Protein AF-S2LM64-F1 (afdb_monomer_lite)

Sequence (194 aa):
MAYSILHLSRNNQRTHLIVDDVTTLPVMFATIYGMNELSKKHLGTQENILCSLRFFYVYYFKKHKRTFDYDFYRSGYNISCFIRELDGFFTYLLGKQHLSDETDIISTGFLHSALSRTNKSTYGNHVRNVGRFLKYLNYRYMNLAYQDMSPVEAHQINQANHRDLADRIKVFNRVEVSRNEPAHRYKSITSQQR

Structure (mmCIF, N/CA/C/O backbone):
data_AF-S2LM64-F1
#
_entry.id   AF-S2LM64-F1
#
loop_
_atom_site.group_PDB
_atom_site.id
_atom_site.type_symbol
_atom_site.label_atom_id
_atom_site.label_alt_id
_atom_site.label_comp_id
_atom_site.label_asym_id
_atom_site.label_entity_id
_atom_site.label_seq_id
_atom_site.pdbx_PDB_ins_code
_atom_site.Cartn_x
_atom_site.Cartn_y
_atom_site.Cartn_z
_atom_site.occupancy
_atom_site.B_iso_or_equiv
_atom_site.auth_seq_id
_atom_site.auth_comp_id
_atom_site.auth_asym_id
_atom_site.auth_atom_id
_atom_site.pdbx_PDB_model_num
ATOM 1 N N . MET A 1 1 ? 4.227 -14.785 -6.080 1.00 80.56 1 MET A N 1
ATOM 2 C CA . MET A 1 1 ? 2.898 -14.146 -6.123 1.00 80.56 1 MET A CA 1
ATOM 3 C C . MET A 1 1 ? 2.995 -12.936 -7.026 1.00 80.56 1 MET A C 1
ATOM 5 O O . MET A 1 1 ? 3.936 -12.160 -6.869 1.00 80.56 1 MET A O 1
ATOM 9 N N . ALA A 1 2 ? 2.086 -12.838 -7.988 1.00 87.75 2 ALA A N 1
ATOM 10 C CA . ALA A 1 2 ? 2.023 -11.762 -8.965 1.00 87.75 2 ALA A CA 1
ATOM 11 C C . ALA A 1 2 ? 0.700 -11.008 -8.795 1.00 87.75 2 ALA A C 1
ATOM 13 O O . ALA A 1 2 ? -0.252 -11.530 -8.213 1.00 87.75 2 ALA A O 1
ATOM 14 N N . TYR A 1 3 ? 0.695 -9.755 -9.233 1.00 93.56 3 TYR A N 1
ATOM 15 C CA . TYR A 1 3 ? -0.481 -8.905 -9.175 1.00 93.56 3 TYR A CA 1
ATOM 16 C C . TYR A 1 3 ? -0.630 -8.173 -10.502 1.00 93.56 3 TYR A C 1
ATOM 18 O O . TYR A 1 3 ? 0.349 -7.597 -11.006 1.00 93.56 3 TYR A O 1
ATOM 26 N N . SER A 1 4 ? -1.866 -8.099 -10.983 1.00 93.69 4 SER A N 1
ATOM 27 C CA . SER A 1 4 ? -2.253 -7.427 -12.224 1.00 93.69 4 SER A CA 1
ATOM 28 C C . SER A 1 4 ? -3.212 -6.267 -11.959 1.00 93.69 4 SER A C 1
ATOM 30 O O . SER A 1 4 ? -3.927 -6.251 -10.957 1.00 93.69 4 SER A O 1
ATOM 32 N N . ILE A 1 5 ? -3.229 -5.270 -12.853 1.00 94.38 5 ILE A N 1
ATOM 33 C CA . ILE A 1 5 ? -4.263 -4.225 -12.838 1.00 94.38 5 ILE A CA 1
ATOM 34 C C . ILE A 1 5 ? -5.392 -4.674 -13.757 1.00 94.38 5 ILE A C 1
ATOM 36 O O . ILE A 1 5 ? -5.204 -4.816 -14.962 1.00 94.38 5 ILE A O 1
ATOM 40 N N . LEU A 1 6 ? -6.573 -4.882 -13.188 1.00 92.31 6 LEU A N 1
ATOM 41 C CA . LEU A 1 6 ? -7.785 -5.178 -13.930 1.00 92.31 6 LEU A CA 1
ATOM 42 C C . LEU A 1 6 ? -8.491 -3.872 -14.305 1.00 92.31 6 LEU A C 1
ATOM 44 O O . LEU A 1 6 ? -8.758 -3.027 -13.447 1.00 92.31 6 LEU A O 1
ATOM 48 N N . HIS A 1 7 ? -8.815 -3.721 -15.588 1.00 91.44 7 HIS A N 1
ATOM 49 C CA . HIS A 1 7 ? -9.544 -2.574 -16.124 1.00 91.44 7 HIS A CA 1
ATOM 50 C C . HIS A 1 7 ? -11.003 -2.979 -16.342 1.00 91.44 7 HIS A C 1
ATOM 52 O O . HIS A 1 7 ? -11.316 -3.761 -17.236 1.00 91.44 7 HIS A O 1
ATOM 58 N N . LEU A 1 8 ? -11.899 -2.451 -15.514 1.00 86.75 8 LEU A N 1
ATOM 59 C CA . LEU A 1 8 ? -13.328 -2.735 -15.558 1.00 86.75 8 LEU A CA 1
ATOM 60 C C . LEU A 1 8 ? -14.079 -1.562 -16.182 1.00 86.75 8 LEU A C 1
ATOM 62 O O . LEU A 1 8 ? -13.761 -0.401 -15.926 1.00 86.75 8 LEU A O 1
ATOM 66 N N . SER A 1 9 ? -15.102 -1.867 -16.977 1.00 85.44 9 SER A N 1
ATOM 67 C CA . SER A 1 9 ? -16.021 -0.880 -17.541 1.00 85.44 9 SER A CA 1
ATOM 68 C C . SER A 1 9 ? -17.453 -1.374 -17.381 1.00 85.44 9 SER A C 1
ATOM 70 O O . SER A 1 9 ? -17.800 -2.432 -17.902 1.00 85.44 9 SER A O 1
ATOM 72 N N . ARG A 1 10 ? -18.296 -0.616 -16.677 1.00 81.56 10 ARG A N 1
ATOM 73 C CA . ARG A 1 10 ? -19.725 -0.915 -16.504 1.00 81.56 10 ARG A CA 1
ATOM 74 C C . ARG A 1 10 ? -20.525 0.379 -16.545 1.00 81.56 10 ARG A C 1
ATOM 76 O O . ARG A 1 10 ? -20.159 1.334 -15.875 1.00 81.56 10 ARG A O 1
ATOM 83 N N . ASN A 1 11 ? -21.614 0.419 -17.315 1.00 83.25 11 ASN A N 1
ATOM 84 C CA . ASN A 1 11 ? -22.489 1.597 -17.438 1.00 83.25 11 ASN A CA 1
ATOM 85 C C . ASN A 1 11 ? -21.715 2.902 -17.732 1.00 83.25 11 ASN A C 1
ATOM 87 O O . ASN A 1 11 ? -21.944 3.925 -17.093 1.00 83.25 11 ASN A O 1
ATOM 91 N N . ASN A 1 12 ? -20.750 2.849 -18.658 1.00 77.62 12 ASN A N 1
ATOM 92 C CA . ASN A 1 12 ? -19.828 3.946 -18.999 1.00 77.62 12 ASN A CA 1
ATOM 93 C C . ASN A 1 12 ? -18.920 4.444 -17.856 1.00 77.62 12 ASN A C 1
ATOM 95 O O . ASN A 1 12 ? -18.193 5.421 -18.032 1.00 77.62 12 ASN A O 1
ATOM 99 N N . GLN A 1 13 ? -18.890 3.758 -16.714 1.00 78.25 13 GLN A N 1
ATOM 100 C CA . GLN A 1 13 ? -17.932 4.000 -15.642 1.00 78.25 13 GLN A CA 1
ATOM 101 C C . GLN A 1 13 ? -16.757 3.039 -15.776 1.00 78.25 13 GLN A C 1
ATOM 103 O O . GLN A 1 13 ? -16.937 1.822 -15.845 1.00 78.25 13 GLN A O 1
ATOM 108 N N . ARG A 1 14 ? -15.544 3.595 -15.808 1.00 83.75 14 ARG A N 1
ATOM 109 C CA . ARG A 1 14 ? -14.297 2.827 -15.806 1.00 83.75 14 ARG A CA 1
ATOM 110 C C . ARG A 1 14 ? -13.710 2.795 -14.402 1.00 83.75 14 ARG A C 1
ATOM 112 O O . ARG A 1 14 ? -13.714 3.805 -13.702 1.00 83.75 14 ARG A O 1
ATOM 119 N N . THR A 1 15 ? -13.207 1.644 -13.984 1.00 84.19 15 THR A N 1
ATOM 120 C CA . THR A 1 15 ? -12.546 1.458 -12.688 1.00 84.19 15 THR A CA 1
ATOM 121 C C . THR A 1 15 ? -11.349 0.540 -12.859 1.00 84.19 15 THR A C 1
ATOM 123 O O . THR A 1 15 ? -11.383 -0.401 -13.648 1.00 84.19 15 THR A O 1
ATOM 126 N N . HIS A 1 16 ? -10.289 0.821 -12.113 1.00 91.12 16 HIS A N 1
ATOM 127 C CA . HIS A 1 16 ? -9.065 0.035 -12.112 1.00 91.12 16 HIS A CA 1
ATOM 128 C C . HIS A 1 16 ? -8.868 -0.585 -10.730 1.00 91.12 16 HIS A C 1
ATOM 130 O O . HIS A 1 16 ? -9.015 0.105 -9.721 1.00 91.12 16 HIS A O 1
ATOM 136 N N . LEU A 1 17 ? -8.541 -1.873 -10.684 1.00 93.12 17 LEU A N 1
ATOM 137 C CA . LEU A 1 17 ? -8.326 -2.626 -9.446 1.00 93.12 17 LEU A CA 1
ATOM 138 C C . LEU A 1 17 ? -7.022 -3.406 -9.533 1.00 93.12 17 LEU A C 1
ATOM 140 O O . LEU A 1 17 ? -6.635 -3.826 -10.616 1.00 93.12 17 LEU A O 1
ATOM 144 N N . ILE A 1 18 ? -6.366 -3.627 -8.398 1.00 96.19 18 ILE A N 1
ATOM 145 C CA . ILE A 1 18 ? -5.247 -4.570 -8.321 1.00 96.19 18 ILE A CA 1
ATOM 146 C C . ILE A 1 18 ? -5.823 -5.910 -7.889 1.00 96.19 18 ILE A C 1
ATOM 148 O O . ILE A 1 18 ? -6.572 -5.965 -6.914 1.00 96.19 18 ILE A O 1
ATOM 152 N N . VAL A 1 19 ? -5.476 -6.966 -8.610 1.00 95.75 19 VAL A N 1
ATOM 153 C CA . VAL A 1 19 ? -5.938 -8.332 -8.366 1.00 95.75 19 VAL A CA 1
ATOM 154 C C . VAL A 1 19 ? -4.721 -9.208 -8.099 1.00 95.75 19 VAL A C 1
ATOM 156 O O . VAL A 1 19 ? -3.676 -9.018 -8.720 1.00 95.75 19 VAL A O 1
ATOM 159 N N . ASP A 1 20 ? -4.843 -10.115 -7.137 1.00 94.06 20 ASP A N 1
ATOM 160 C CA . ASP A 1 20 ? -3.882 -11.197 -6.939 1.00 94.06 20 ASP A CA 1
ATOM 161 C C . ASP A 1 20 ? -4.109 -12.273 -8.002 1.00 94.06 20 ASP A C 1
ATOM 163 O O . ASP A 1 20 ? -5.200 -12.834 -8.101 1.00 94.06 20 ASP A O 1
ATOM 167 N N . ASP A 1 21 ? -3.076 -12.574 -8.783 1.00 92.12 21 ASP A N 1
ATOM 168 C CA . ASP A 1 21 ? -3.177 -13.507 -9.906 1.00 92.12 21 ASP A CA 1
ATOM 169 C C . ASP A 1 21 ? -3.365 -14.969 -9.449 1.00 92.12 21 ASP A C 1
ATOM 171 O O . ASP A 1 21 ? -3.779 -15.807 -10.245 1.00 92.12 21 ASP A O 1
ATOM 175 N N . VAL A 1 22 ? -3.085 -15.292 -8.178 1.00 90.56 22 VAL A N 1
ATOM 176 C CA . VAL A 1 22 ? -3.274 -16.644 -7.621 1.00 90.56 22 VAL A CA 1
ATOM 177 C C . VAL A 1 22 ? -4.711 -16.850 -7.156 1.00 90.56 22 VAL A C 1
ATOM 179 O O . VAL A 1 22 ? -5.356 -17.822 -7.540 1.00 90.56 22 VAL A O 1
ATOM 182 N N . THR A 1 23 ? -5.221 -15.953 -6.310 1.00 91.50 23 THR A N 1
ATOM 183 C CA . THR A 1 23 ? -6.584 -16.077 -5.768 1.00 91.50 23 THR A CA 1
ATOM 184 C C . THR A 1 23 ? -7.648 -15.504 -6.694 1.00 91.50 23 THR A C 1
ATOM 186 O O . THR A 1 23 ? -8.829 -15.781 -6.503 1.00 91.50 23 THR A O 1
ATOM 189 N N . THR A 1 24 ? -7.255 -14.706 -7.691 1.00 91.25 24 THR A N 1
ATOM 190 C CA . THR A 1 24 ? -8.130 -13.896 -8.557 1.00 91.25 24 THR A CA 1
ATOM 191 C C . THR A 1 24 ? -8.978 -12.870 -7.797 1.00 91.25 24 THR A C 1
ATOM 193 O O . THR A 1 24 ? -9.901 -12.274 -8.354 1.00 91.25 24 THR A O 1
ATOM 196 N N . LEU A 1 25 ? -8.656 -12.624 -6.523 1.00 93.12 25 LEU A N 1
ATOM 197 C CA . LEU A 1 25 ? -9.376 -11.684 -5.675 1.00 93.12 25 LEU A CA 1
ATOM 198 C C . LEU A 1 25 ? -8.749 -10.284 -5.739 1.00 93.12 25 LEU A C 1
ATOM 200 O O . LEU A 1 25 ? -7.523 -10.147 -5.827 1.00 93.12 25 LEU A O 1
ATOM 204 N N . PRO A 1 26 ? -9.566 -9.217 -5.664 1.00 94.56 26 PRO A N 1
ATOM 205 C CA . PRO A 1 26 ? -9.053 -7.866 -5.516 1.00 94.56 26 PRO A CA 1
ATOM 206 C C . PRO A 1 26 ? -8.253 -7.715 -4.223 1.00 94.56 26 PRO A C 1
ATOM 208 O O . PRO A 1 26 ? -8.676 -8.148 -3.152 1.00 94.56 26 PRO A O 1
ATOM 211 N N . VAL A 1 27 ? -7.131 -7.011 -4.317 1.00 95.44 27 VAL A N 1
ATOM 212 C CA . VAL A 1 27 ? -6.334 -6.600 -3.163 1.00 95.44 27 VAL A CA 1
ATOM 213 C C . VAL A 1 27 ? -7.169 -5.661 -2.299 1.00 95.44 27 VAL A C 1
ATOM 215 O O . VAL A 1 27 ? -7.573 -4.586 -2.754 1.00 95.44 27 VAL A O 1
ATOM 218 N N . MET A 1 28 ? -7.441 -6.049 -1.057 1.00 96.25 28 MET A N 1
ATOM 219 C CA . MET A 1 28 ? -8.503 -5.475 -0.237 1.00 96.25 28 MET A CA 1
ATOM 220 C C . MET A 1 28 ? -8.253 -3.995 0.054 1.00 96.25 28 MET A C 1
ATOM 222 O O . MET A 1 28 ? -9.074 -3.139 -0.289 1.00 96.25 28 MET A O 1
ATOM 226 N N . PHE A 1 29 ? -7.108 -3.658 0.652 1.00 97.81 29 PHE A N 1
ATOM 227 C CA . PHE A 1 29 ? -6.849 -2.282 1.083 1.00 97.81 29 PHE A CA 1
ATOM 228 C C . PHE A 1 29 ? -6.603 -1.343 -0.101 1.00 97.81 29 PHE A C 1
ATOM 230 O O . PHE A 1 29 ? -7.057 -0.195 -0.079 1.00 97.81 29 PHE A O 1
ATOM 237 N N . ALA A 1 30 ? -5.949 -1.825 -1.162 1.00 97.25 30 ALA A N 1
ATOM 238 C CA . ALA A 1 30 ? -5.789 -1.056 -2.395 1.00 97.25 30 ALA A CA 1
ATOM 239 C C . ALA A 1 30 ? -7.133 -0.811 -3.102 1.00 97.25 30 ALA A C 1
ATOM 241 O O . ALA A 1 30 ? -7.356 0.288 -3.607 1.00 97.25 30 ALA A O 1
ATOM 242 N N . THR A 1 31 ? -8.049 -1.784 -3.087 1.00 96.69 31 THR A N 1
ATOM 243 C CA . THR A 1 31 ? -9.407 -1.644 -3.640 1.00 96.69 31 THR A CA 1
ATOM 244 C C . THR A 1 31 ? -10.209 -0.600 -2.874 1.00 96.69 31 THR A C 1
ATOM 246 O O . THR A 1 31 ? -10.767 0.314 -3.479 1.00 96.69 31 THR A O 1
ATOM 249 N N . ILE A 1 32 ? -10.199 -0.660 -1.538 1.00 96.88 32 ILE A N 1
ATOM 250 C CA . ILE A 1 32 ? -10.883 0.323 -0.683 1.00 96.88 32 ILE A CA 1
ATOM 251 C C . ILE A 1 32 ? -10.325 1.735 -0.923 1.00 96.88 32 ILE A C 1
ATOM 253 O O . ILE A 1 32 ? -11.091 2.694 -1.045 1.00 96.88 32 ILE A O 1
ATOM 257 N N . TYR A 1 33 ? -9.001 1.874 -1.041 1.00 97.56 33 TYR A N 1
ATOM 258 C CA . TYR A 1 33 ? -8.367 3.143 -1.403 1.00 97.56 33 TYR A CA 1
ATOM 259 C C . TYR A 1 33 ? -8.768 3.613 -2.807 1.00 97.56 33 TYR A C 1
ATOM 261 O O . TYR A 1 33 ? -9.093 4.786 -3.002 1.00 97.56 33 TYR A O 1
ATOM 269 N N . GLY A 1 34 ? -8.805 2.695 -3.774 1.00 94.56 34 GLY A N 1
ATOM 270 C CA . GLY A 1 34 ? -9.246 2.950 -5.141 1.00 94.56 34 GLY A CA 1
ATOM 271 C C . GLY A 1 34 ? -10.650 3.547 -5.192 1.00 94.56 34 GLY A C 1
ATOM 272 O O . GLY A 1 34 ? -10.858 4.608 -5.780 1.00 94.56 34 GLY A O 1
ATOM 273 N N . MET A 1 35 ? -11.594 2.916 -4.497 1.00 93.12 35 MET A N 1
ATOM 274 C CA . MET A 1 35 ? -12.993 3.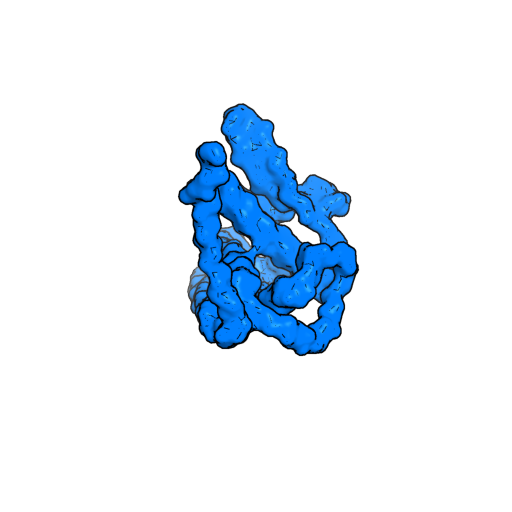341 -4.451 1.00 93.12 35 MET A CA 1
ATOM 275 C C . MET A 1 35 ? -13.186 4.683 -3.735 1.00 93.12 35 MET A C 1
ATOM 277 O O . MET A 1 35 ? -13.956 5.519 -4.207 1.00 93.12 35 MET A O 1
ATOM 281 N N . ASN A 1 36 ? -12.480 4.916 -2.625 1.00 94.75 36 ASN A N 1
ATOM 282 C CA . ASN A 1 36 ? -12.707 6.090 -1.775 1.00 94.75 36 ASN A CA 1
ATOM 283 C C . ASN A 1 36 ? -11.924 7.338 -2.216 1.00 94.75 36 ASN A C 1
ATOM 285 O O . ASN A 1 36 ? -12.417 8.462 -2.077 1.00 94.75 36 ASN A O 1
ATOM 289 N N . GLU A 1 37 ? -10.713 7.157 -2.745 1.00 94.50 37 GLU A N 1
ATOM 290 C CA . GLU A 1 37 ? -9.782 8.254 -3.034 1.00 94.50 37 GLU A CA 1
ATOM 291 C C . GLU A 1 37 ? -9.426 8.376 -4.516 1.00 94.50 37 GLU A C 1
ATOM 293 O O . GLU A 1 37 ? -9.306 9.493 -5.030 1.00 94.50 37 GLU A O 1
ATOM 298 N N . LEU A 1 38 ? -9.234 7.255 -5.220 1.00 93.38 38 LEU A N 1
ATOM 299 C CA . LEU A 1 38 ? -8.777 7.291 -6.614 1.00 93.38 38 LEU A CA 1
ATOM 300 C C . LEU A 1 38 ? -9.915 7.506 -7.608 1.00 93.38 38 LEU A C 1
ATOM 302 O O . LEU A 1 38 ? -9.690 8.170 -8.614 1.00 93.38 38 LEU A O 1
ATOM 306 N N . SER A 1 39 ? -11.1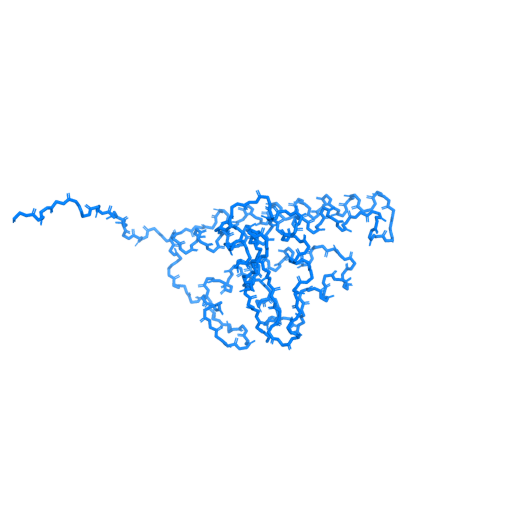29 7.049 -7.305 1.00 89.75 39 SER A N 1
ATOM 307 C CA . SER A 1 39 ? -12.336 7.246 -8.127 1.00 89.75 39 SER A CA 1
ATOM 308 C C . SER A 1 39 ? -12.609 8.714 -8.489 1.00 89.75 39 SER A C 1
ATOM 310 O O . SER A 1 39 ? -13.195 9.003 -9.527 1.00 89.75 39 SER A O 1
ATOM 312 N N . LYS A 1 40 ? -12.116 9.651 -7.670 1.00 89.31 40 LYS A N 1
ATOM 313 C CA . LYS A 1 40 ? -12.217 11.108 -7.857 1.00 89.31 40 LYS A CA 1
ATOM 314 C C . LYS A 1 40 ? -11.154 11.687 -8.808 1.00 89.31 40 LYS A C 1
ATOM 316 O O . LYS A 1 40 ? -11.132 12.892 -9.039 1.00 89.31 40 LYS A O 1
ATOM 321 N N . LYS A 1 41 ? -10.213 10.873 -9.298 1.00 91.38 41 LYS A N 1
ATOM 322 C CA . LYS A 1 41 ? -9.072 11.290 -10.136 1.00 91.38 41 LYS A CA 1
ATOM 323 C C . LYS A 1 41 ? -9.257 10.853 -11.586 1.00 91.38 41 LYS A C 1
ATOM 325 O O . LYS A 1 41 ? -9.979 9.903 -11.869 1.00 91.38 41 LYS A O 1
ATOM 330 N N . HIS A 1 42 ? -8.535 11.489 -12.508 1.00 91.94 42 HIS A N 1
ATOM 331 C CA . HIS A 1 42 ? -8.477 11.047 -13.905 1.00 91.94 42 HIS A CA 1
ATOM 332 C C . HIS A 1 42 ? -7.902 9.629 -14.034 1.00 91.94 42 HIS A C 1
ATOM 334 O O . HIS A 1 42 ? -6.967 9.278 -13.313 1.00 91.94 42 HIS A O 1
ATOM 340 N N . LEU A 1 43 ? -8.405 8.848 -14.997 1.00 90.44 43 LEU A N 1
ATOM 341 C CA . LEU A 1 43 ? -8.058 7.429 -15.171 1.00 90.44 43 LEU A CA 1
ATOM 342 C C . LEU A 1 43 ? -6.548 7.182 -15.281 1.00 90.44 43 LEU A C 1
ATOM 344 O O . LEU A 1 43 ? -6.019 6.368 -14.535 1.00 90.44 43 LEU A O 1
ATOM 348 N N . GLY A 1 44 ? -5.827 7.954 -16.102 1.00 91.19 44 GLY A N 1
ATOM 349 C CA . GLY A 1 44 ? -4.368 7.806 -16.214 1.00 91.19 44 GLY A CA 1
ATOM 350 C C . GLY A 1 44 ? -3.624 8.089 -14.900 1.00 91.19 44 GLY A C 1
ATOM 351 O O . GLY A 1 44 ? -2.592 7.486 -14.613 1.00 91.19 44 GLY A O 1
ATOM 352 N N . THR A 1 45 ? -4.166 8.965 -14.044 1.00 93.06 45 THR A N 1
ATOM 353 C CA . THR A 1 45 ? -3.631 9.176 -12.691 1.00 93.06 45 THR A CA 1
ATOM 354 C C . THR A 1 45 ? -3.937 7.992 -11.777 1.00 93.06 45 THR A C 1
ATOM 356 O O . THR A 1 45 ? -3.067 7.595 -11.004 1.00 93.06 45 THR A O 1
ATOM 359 N N . GLN A 1 46 ? -5.144 7.422 -11.857 1.00 94.19 46 GLN A N 1
ATOM 360 C CA . GLN A 1 46 ? -5.502 6.217 -11.102 1.00 94.19 46 GLN A CA 1
ATOM 361 C C . GLN A 1 46 ? -4.570 5.060 -11.467 1.00 94.19 46 GLN A C 1
ATOM 363 O O . GLN A 1 46 ? -3.977 4.453 -10.582 1.00 94.19 46 GLN A O 1
ATOM 368 N N . GLU A 1 47 ? -4.380 4.815 -12.761 1.00 94.25 47 GLU A N 1
ATOM 369 C CA . GLU A 1 47 ? -3.521 3.758 -13.291 1.00 94.25 47 GLU A CA 1
ATOM 370 C C . GLU A 1 47 ? -2.064 3.927 -12.851 1.00 94.25 47 GLU A C 1
ATOM 372 O O . GLU A 1 47 ? -1.456 2.983 -12.350 1.00 94.25 47 GLU A O 1
ATOM 377 N N . ASN A 1 48 ? -1.517 5.146 -12.925 1.00 94.81 48 ASN A N 1
ATOM 378 C CA . ASN A 1 48 ? -0.168 5.429 -12.431 1.00 94.81 48 ASN A CA 1
ATOM 379 C C . ASN A 1 48 ? -0.023 5.116 -10.931 1.00 94.81 48 ASN A C 1
ATOM 381 O O . ASN A 1 48 ? 0.967 4.515 -10.512 1.00 94.81 48 ASN A O 1
ATOM 385 N N . ILE A 1 49 ? -1.015 5.497 -10.118 1.00 97.00 49 ILE A N 1
ATOM 386 C CA . ILE A 1 49 ? -1.007 5.223 -8.677 1.00 97.00 49 ILE A CA 1
ATOM 387 C C . ILE A 1 49 ? -1.116 3.720 -8.414 1.00 97.00 49 ILE A C 1
ATOM 389 O O . ILE A 1 49 ? -0.321 3.191 -7.639 1.00 97.00 49 ILE A O 1
ATOM 393 N N . LEU A 1 50 ? -2.045 3.023 -9.069 1.00 97.19 50 LEU A N 1
ATOM 394 C CA . LEU A 1 50 ? -2.224 1.579 -8.912 1.00 97.19 50 LEU A CA 1
ATOM 395 C C . LEU A 1 50 ? -0.998 0.799 -9.385 1.00 97.19 50 LEU A C 1
ATOM 397 O O . LEU A 1 50 ? -0.635 -0.182 -8.749 1.00 97.19 50 LEU A O 1
ATOM 401 N N . CYS A 1 51 ? -0.297 1.268 -10.416 1.00 96.88 51 CYS A N 1
ATOM 402 C CA . CYS A 1 51 ? 0.981 0.698 -10.833 1.00 96.88 51 CYS A CA 1
ATOM 403 C C . CYS A 1 51 ? 2.035 0.805 -9.717 1.00 96.88 51 CYS A C 1
ATOM 405 O O . CYS A 1 51 ? 2.684 -0.188 -9.386 1.00 96.88 51 CYS A O 1
ATOM 407 N N . SER A 1 52 ? 2.141 1.963 -9.051 1.00 97.88 52 SER A N 1
ATOM 408 C CA . SER A 1 52 ? 3.006 2.113 -7.871 1.00 97.88 52 SER A CA 1
ATOM 409 C C . SER A 1 52 ? 2.640 1.150 -6.744 1.00 97.88 52 SER A C 1
ATOM 411 O O . SER A 1 52 ? 3.530 0.559 -6.134 1.00 97.88 52 SER A O 1
ATOM 413 N N . LEU A 1 53 ? 1.344 1.005 -6.450 1.00 98.38 53 LEU A N 1
ATOM 414 C CA . LEU A 1 53 ? 0.880 0.099 -5.401 1.00 98.38 53 LEU A CA 1
ATOM 415 C C . LEU A 1 53 ? 1.172 -1.353 -5.782 1.00 98.38 53 LEU A C 1
ATOM 417 O O . LEU A 1 53 ? 1.742 -2.077 -4.980 1.00 98.38 53 LEU A O 1
ATOM 421 N N . ARG A 1 54 ? 0.905 -1.759 -7.023 1.00 97.88 54 ARG A N 1
ATOM 422 C CA . ARG A 1 54 ? 1.222 -3.098 -7.535 1.00 97.88 54 ARG A CA 1
ATOM 423 C C . ARG A 1 54 ? 2.698 -3.441 -7.339 1.00 97.88 54 ARG A C 1
ATOM 425 O O . ARG A 1 54 ? 3.005 -4.499 -6.798 1.00 97.88 54 ARG A O 1
ATOM 432 N N . PHE A 1 55 ? 3.610 -2.531 -7.692 1.00 97.38 55 PHE A N 1
ATOM 433 C CA . PHE A 1 55 ? 5.041 -2.726 -7.442 1.00 97.38 55 PHE A CA 1
ATOM 434 C C . PHE A 1 55 ? 5.361 -2.914 -5.958 1.00 97.38 55 PHE A C 1
ATOM 436 O O . PHE A 1 55 ? 6.182 -3.762 -5.619 1.00 97.38 55 PHE A O 1
ATOM 443 N N . PHE A 1 56 ? 4.714 -2.156 -5.073 1.00 98.19 56 PHE A N 1
ATOM 444 C CA . PHE A 1 56 ? 4.910 -2.294 -3.632 1.00 98.19 56 PHE A CA 1
ATOM 445 C C . PHE A 1 56 ? 4.398 -3.634 -3.092 1.00 98.19 56 PHE A C 1
ATOM 447 O O . PHE A 1 56 ? 5.095 -4.266 -2.305 1.00 98.19 56 PHE A O 1
ATOM 454 N N . TYR A 1 57 ? 3.233 -4.104 -3.542 1.00 97.75 57 TYR A N 1
ATOM 455 C CA . TYR A 1 57 ? 2.687 -5.404 -3.135 1.00 97.75 57 TYR A CA 1
ATOM 456 C C . TYR A 1 57 ? 3.573 -6.566 -3.591 1.00 97.75 57 TYR A C 1
ATOM 458 O O . TYR A 1 57 ? 3.849 -7.473 -2.803 1.00 97.75 57 TYR A O 1
ATOM 466 N N . VAL A 1 58 ? 4.076 -6.510 -4.829 1.00 96.75 58 VAL A N 1
ATOM 467 C CA . VAL A 1 58 ? 5.058 -7.478 -5.340 1.00 96.75 58 VAL A CA 1
ATOM 468 C C . VAL A 1 58 ? 6.331 -7.442 -4.492 1.00 96.75 58 VAL A C 1
ATOM 470 O O . VAL A 1 58 ? 6.749 -8.481 -3.990 1.00 96.75 58 VAL A O 1
ATOM 473 N N . TYR A 1 59 ? 6.922 -6.261 -4.281 1.00 96.88 59 TYR A N 1
ATOM 474 C CA . TYR A 1 59 ? 8.113 -6.085 -3.441 1.00 96.88 59 TYR A CA 1
ATOM 475 C C . TYR A 1 59 ? 7.920 -6.672 -2.038 1.00 96.88 59 TYR A C 1
ATOM 477 O O . TYR A 1 59 ? 8.747 -7.460 -1.574 1.00 96.88 59 TYR A O 1
ATOM 485 N N . TYR A 1 60 ? 6.816 -6.314 -1.380 1.00 97.50 60 TYR A N 1
ATOM 486 C CA . TYR A 1 60 ? 6.532 -6.731 -0.013 1.00 97.50 60 TYR A CA 1
ATOM 487 C C . TYR A 1 60 ? 6.442 -8.254 0.078 1.00 97.50 60 TYR A C 1
ATOM 489 O O . TYR A 1 60 ? 7.075 -8.861 0.942 1.00 97.50 60 TYR A O 1
ATOM 497 N N . PHE A 1 61 ? 5.736 -8.881 -0.869 1.00 95.81 61 PHE A N 1
ATOM 498 C CA . PHE A 1 61 ? 5.649 -10.333 -0.935 1.00 95.81 61 PHE A CA 1
ATOM 499 C C . PHE A 1 61 ? 7.006 -10.981 -1.219 1.00 95.81 61 PHE A C 1
ATOM 501 O O . PHE A 1 61 ? 7.365 -11.940 -0.540 1.00 95.81 61 PHE A O 1
ATOM 508 N N . LYS A 1 62 ? 7.791 -10.468 -2.180 1.00 95.06 62 LYS A N 1
ATOM 509 C CA . LYS A 1 62 ? 9.125 -11.017 -2.483 1.00 95.06 62 LYS A CA 1
ATOM 510 C C . LYS A 1 62 ? 10.024 -11.003 -1.240 1.00 95.06 62 LYS A C 1
ATOM 512 O O . LYS A 1 62 ? 10.736 -11.981 -1.025 1.00 95.06 62 LYS A O 1
ATOM 517 N N . LYS A 1 63 ? 9.951 -9.948 -0.418 1.00 95.25 63 LYS A N 1
ATOM 518 C CA . LYS A 1 63 ? 10.749 -9.783 0.807 1.00 95.25 63 LYS A CA 1
ATOM 519 C C . LYS A 1 63 ? 10.279 -10.652 1.975 1.00 95.25 63 LYS A C 1
ATOM 521 O O . LYS A 1 63 ? 11.096 -11.312 2.603 1.00 95.25 63 LYS A O 1
ATOM 526 N N . HIS A 1 64 ? 8.984 -10.619 2.288 1.00 95.75 64 HIS A N 1
ATOM 527 C CA . HIS A 1 64 ? 8.442 -11.189 3.531 1.00 95.75 64 HIS A CA 1
ATOM 528 C C . HIS A 1 64 ? 7.766 -12.548 3.342 1.00 95.75 64 HIS A C 1
ATOM 530 O O . HIS A 1 64 ? 7.406 -13.190 4.323 1.00 95.75 64 HIS A O 1
ATOM 536 N N . LYS A 1 65 ? 7.549 -12.973 2.090 1.00 95.06 65 LYS A N 1
ATOM 537 C CA . LYS A 1 65 ? 6.780 -14.175 1.708 1.00 95.06 65 LYS A CA 1
ATOM 538 C C . LYS A 1 65 ? 5.370 -14.222 2.312 1.00 95.06 65 LYS A C 1
ATOM 540 O O . LYS A 1 65 ? 4.762 -15.281 2.434 1.00 95.06 65 LYS A O 1
ATOM 545 N N . ARG A 1 66 ? 4.836 -13.049 2.657 1.00 95.31 66 ARG A N 1
ATOM 546 C CA . ARG A 1 66 ? 3.480 -12.808 3.157 1.00 95.31 66 ARG A CA 1
ATOM 547 C C . ARG A 1 66 ? 2.895 -11.610 2.427 1.00 95.31 66 ARG A C 1
ATOM 549 O O . ARG A 1 66 ? 3.624 -10.744 1.943 1.00 95.31 66 ARG A O 1
ATOM 556 N N . THR A 1 67 ? 1.574 -11.567 2.311 1.00 96.06 67 THR A N 1
ATOM 557 C CA . THR A 1 67 ? 0.890 -10.446 1.654 1.00 96.06 67 THR A CA 1
ATOM 558 C C . THR A 1 67 ? 0.878 -9.222 2.565 1.00 96.06 67 THR A C 1
ATOM 560 O O . THR A 1 67 ? 0.727 -9.370 3.779 1.00 96.06 67 THR A O 1
ATOM 563 N N . PHE A 1 68 ? 0.953 -8.027 1.978 1.00 97.75 68 PHE A N 1
ATOM 564 C CA . PHE A 1 68 ? 0.796 -6.781 2.728 1.00 97.75 68 PHE A CA 1
ATOM 565 C C . PHE A 1 68 ? -0.549 -6.725 3.467 1.00 97.75 68 PHE A C 1
ATOM 567 O O . PHE A 1 68 ? -0.567 -6.366 4.638 1.00 97.75 68 PHE A O 1
ATOM 574 N N . ASP A 1 69 ? -1.649 -7.127 2.819 1.00 97.12 69 ASP A N 1
ATOM 575 C CA . ASP A 1 69 ? -2.989 -7.095 3.422 1.00 97.12 69 ASP A CA 1
ATOM 576 C C . ASP A 1 69 ? -3.055 -7.932 4.705 1.00 97.12 69 ASP A C 1
ATOM 578 O O . ASP A 1 69 ? -3.520 -7.452 5.741 1.00 97.12 69 ASP A O 1
ATOM 582 N N . TYR A 1 70 ? -2.528 -9.159 4.658 1.00 96.81 70 TYR A N 1
ATOM 583 C CA . TYR A 1 70 ? -2.435 -10.029 5.829 1.00 96.81 70 TYR A CA 1
ATOM 584 C C . TYR A 1 70 ? -1.622 -9.385 6.958 1.00 96.81 70 TYR A C 1
ATOM 586 O O . TYR A 1 70 ? -2.098 -9.304 8.090 1.00 96.81 70 TYR A O 1
ATOM 594 N N . ASP A 1 71 ? -0.416 -8.895 6.666 1.00 98.12 71 ASP A N 1
ATOM 595 C CA . ASP A 1 71 ? 0.456 -8.328 7.697 1.00 98.12 71 ASP A CA 1
ATOM 596 C C . ASP A 1 71 ? -0.092 -7.005 8.256 1.00 98.12 71 ASP A C 1
ATOM 598 O O . ASP A 1 71 ? 0.056 -6.742 9.449 1.00 98.12 71 ASP A O 1
ATOM 602 N N . PHE A 1 72 ? -0.768 -6.191 7.439 1.00 98.00 72 PHE A N 1
ATOM 603 C CA . PHE A 1 72 ? -1.404 -4.948 7.880 1.00 98.00 72 PHE A CA 1
ATOM 604 C C . PHE A 1 72 ? -2.607 -5.211 8.790 1.00 98.00 72 PHE A C 1
ATOM 606 O O . PHE A 1 72 ? -2.772 -4.546 9.811 1.00 98.00 72 PHE A O 1
ATOM 613 N N . TYR A 1 73 ? -3.414 -6.226 8.476 1.00 96.62 73 TYR A N 1
ATOM 614 C CA . TYR A 1 73 ? -4.465 -6.689 9.380 1.00 96.62 73 TYR A CA 1
ATOM 615 C C . TYR A 1 73 ? -3.871 -7.190 10.707 1.00 96.62 73 TYR A C 1
ATOM 617 O O . TYR A 1 73 ? -4.303 -6.788 11.787 1.00 96.62 73 TYR A O 1
ATOM 625 N N . ARG A 1 74 ? -2.822 -8.021 10.643 1.00 96.75 74 ARG A N 1
ATOM 626 C CA . ARG A 1 74 ? -2.159 -8.592 11.828 1.00 96.75 74 ARG A CA 1
ATOM 627 C C . ARG A 1 74 ? -1.420 -7.564 12.684 1.00 96.75 74 ARG A C 1
ATOM 629 O O . ARG A 1 74 ? -1.223 -7.834 13.865 1.00 96.75 74 ARG A O 1
ATOM 636 N N . SER A 1 75 ? -1.028 -6.414 12.135 1.00 95.38 75 SER A N 1
ATOM 637 C CA . SER A 1 75 ? -0.402 -5.323 12.894 1.00 95.38 75 SER A CA 1
ATOM 638 C C . SER A 1 75 ? -1.404 -4.446 13.653 1.00 95.38 75 SER A C 1
ATOM 640 O O . SER A 1 75 ? -1.012 -3.406 14.188 1.00 95.38 75 SER A O 1
ATOM 642 N N . GLY A 1 76 ? -2.692 -4.813 13.664 1.00 95.25 76 GLY A N 1
ATOM 643 C CA . GLY A 1 76 ? -3.751 -3.955 14.193 1.00 95.25 76 GLY A CA 1
ATOM 644 C C . GLY A 1 76 ? -3.879 -2.673 13.374 1.00 95.25 76 GLY A C 1
ATOM 645 O O . GLY A 1 76 ? -4.066 -1.598 13.927 1.00 95.25 76 GLY A O 1
ATOM 646 N N . TYR A 1 77 ? -3.687 -2.747 12.055 1.00 96.31 77 TYR A N 1
ATOM 647 C CA . TYR A 1 77 ? -3.720 -1.600 11.146 1.00 96.31 77 TYR A CA 1
ATOM 648 C C . TYR A 1 77 ? -2.715 -0.477 11.464 1.00 96.31 77 TYR A C 1
ATOM 650 O O . TYR A 1 77 ? -2.853 0.655 10.986 1.00 96.31 77 TYR A O 1
ATOM 658 N N . ASN A 1 78 ? -1.678 -0.758 12.255 1.00 96.44 78 ASN A N 1
ATOM 659 C CA . ASN A 1 78 ? -0.607 0.195 12.502 1.00 96.44 78 ASN A CA 1
ATOM 660 C C . ASN A 1 78 ? 0.385 0.189 11.334 1.00 96.44 78 ASN A C 1
ATOM 662 O O . ASN A 1 78 ? 0.961 -0.851 11.010 1.00 96.44 78 ASN A O 1
ATOM 666 N N . ILE A 1 79 ? 0.601 1.357 10.715 1.00 97.94 79 ILE A N 1
ATOM 667 C CA . ILE A 1 79 ? 1.468 1.480 9.537 1.00 97.94 79 ILE A CA 1
ATOM 668 C C . ILE A 1 79 ? 2.968 1.591 9.864 1.00 97.94 79 ILE A C 1
ATOM 670 O O . ILE A 1 79 ? 3.782 1.568 8.942 1.00 97.94 79 ILE A O 1
ATOM 674 N N . SER A 1 80 ? 3.353 1.731 11.136 1.00 97.12 80 SER A N 1
ATOM 675 C CA . SER A 1 80 ? 4.722 2.088 11.549 1.00 97.12 80 SER A CA 1
ATOM 676 C C . SER A 1 80 ? 5.815 1.192 10.946 1.00 97.12 80 SER A C 1
ATOM 678 O O . SER A 1 80 ? 6.819 1.684 10.430 1.00 97.12 80 SER A O 1
ATOM 680 N N . CYS A 1 81 ? 5.617 -0.129 10.926 1.00 95.19 81 CYS A N 1
ATOM 681 C CA . CYS A 1 81 ? 6.575 -1.066 10.334 1.00 95.19 81 CYS A CA 1
ATOM 682 C C . CYS A 1 81 ? 6.641 -0.970 8.800 1.00 95.19 81 CYS A C 1
ATOM 684 O O . CYS A 1 81 ? 7.706 -1.167 8.221 1.00 95.19 81 CYS A O 1
ATOM 686 N N . PHE A 1 82 ? 5.550 -0.588 8.138 1.00 97.88 82 PHE A N 1
ATOM 687 C CA . PHE A 1 82 ? 5.483 -0.449 6.682 1.00 97.88 82 PHE A CA 1
ATOM 688 C C . PHE A 1 82 ? 6.093 0.867 6.187 1.00 97.88 82 PHE A C 1
ATOM 690 O O . PHE A 1 82 ? 6.578 0.927 5.060 1.00 97.88 82 PHE A O 1
ATOM 697 N N . ILE A 1 83 ? 6.149 1.911 7.022 1.00 97.50 83 ILE A N 1
ATOM 698 C CA . ILE A 1 83 ? 6.899 3.140 6.703 1.00 97.50 83 ILE A CA 1
ATOM 699 C C . ILE A 1 83 ? 8.388 2.813 6.513 1.00 97.50 83 ILE A C 1
ATOM 701 O O . ILE A 1 83 ? 9.042 3.333 5.605 1.00 97.50 83 ILE A O 1
ATOM 705 N N . ARG A 1 84 ? 8.926 1.896 7.325 1.00 95.12 84 ARG A N 1
ATOM 706 C CA . ARG A 1 84 ? 10.334 1.473 7.256 1.00 95.12 84 ARG A CA 1
ATOM 707 C C . ARG A 1 84 ? 10.666 0.746 5.951 1.00 95.12 84 ARG A C 1
ATOM 709 O O . ARG A 1 84 ? 11.805 0.816 5.494 1.00 95.12 84 ARG A O 1
ATOM 716 N N . GLU A 1 85 ? 9.670 0.137 5.310 1.00 96.62 85 GLU A N 1
ATOM 717 C CA . GLU A 1 85 ? 9.809 -0.585 4.041 1.00 96.62 85 GLU A CA 1
ATOM 718 C C . GLU A 1 85 ? 10.035 0.320 2.823 1.00 96.62 85 GLU A C 1
ATOM 720 O O . GLU A 1 85 ? 10.507 -0.162 1.794 1.00 96.62 85 GLU A O 1
ATOM 725 N N . LEU A 1 86 ? 9.758 1.626 2.922 1.00 95.50 86 LEU A N 1
ATOM 726 C CA . LEU A 1 86 ? 9.896 2.567 1.802 1.00 95.50 86 LEU A CA 1
ATOM 727 C C . LEU A 1 86 ? 11.327 2.659 1.247 1.00 95.50 86 LEU A C 1
ATOM 729 O O . LEU A 1 86 ? 11.480 2.824 0.039 1.00 95.50 86 LEU A O 1
ATOM 733 N N . ASP A 1 87 ? 12.364 2.521 2.079 1.00 90.88 87 ASP A N 1
ATOM 734 C CA . ASP A 1 87 ? 13.757 2.525 1.595 1.00 90.88 87 ASP A CA 1
ATOM 735 C C . ASP A 1 87 ? 14.076 1.270 0.796 1.00 90.88 87 ASP A C 1
ATOM 737 O O . ASP A 1 87 ? 14.626 1.353 -0.299 1.00 90.88 87 ASP A O 1
ATOM 741 N N . GLY A 1 88 ? 13.709 0.104 1.335 1.00 91.50 88 GLY A N 1
ATOM 742 C CA . GLY A 1 88 ? 13.903 -1.166 0.644 1.00 91.50 88 GLY A CA 1
ATOM 743 C C . GLY A 1 88 ? 13.128 -1.197 -0.669 1.00 91.50 88 GLY A C 1
ATOM 744 O O . GLY A 1 88 ? 13.670 -1.613 -1.690 1.00 91.50 88 GLY A O 1
ATOM 745 N N . PHE A 1 89 ? 11.909 -0.651 -0.674 1.00 94.56 89 PHE A N 1
ATOM 746 C CA . PHE A 1 89 ? 11.112 -0.488 -1.884 1.00 94.56 89 PHE A CA 1
ATOM 747 C C . PHE A 1 89 ? 11.779 0.451 -2.898 1.00 94.56 89 PHE A C 1
ATOM 749 O O . PHE A 1 89 ? 11.839 0.137 -4.085 1.00 94.56 89 PHE A O 1
ATOM 756 N N . PHE A 1 90 ? 12.327 1.586 -2.458 1.00 90.88 90 PHE A N 1
ATOM 757 C CA . PHE A 1 90 ? 13.048 2.495 -3.348 1.00 90.88 90 PHE A CA 1
ATOM 758 C C . PHE A 1 90 ? 14.292 1.834 -3.956 1.00 90.88 90 PHE A C 1
ATOM 760 O O . PHE A 1 90 ? 14.492 1.910 -5.168 1.00 90.88 90 PHE A O 1
ATOM 767 N N . THR A 1 91 ? 15.082 1.119 -3.153 1.00 87.81 91 THR A N 1
ATOM 768 C CA . THR A 1 91 ? 16.245 0.349 -3.623 1.00 87.81 91 THR A CA 1
ATOM 769 C C . THR A 1 91 ? 15.838 -0.751 -4.605 1.00 87.81 91 THR A C 1
ATOM 771 O O . THR A 1 91 ? 16.476 -0.921 -5.643 1.00 87.81 91 THR A O 1
ATOM 774 N N . TYR A 1 92 ? 14.731 -1.445 -4.339 1.00 90.75 92 TYR A N 1
ATOM 775 C CA . TYR A 1 92 ? 14.146 -2.440 -5.238 1.00 90.75 92 TYR A CA 1
ATOM 776 C C . TYR A 1 92 ? 13.771 -1.843 -6.607 1.00 90.75 92 TYR A C 1
ATOM 778 O O . TYR A 1 92 ? 14.054 -2.435 -7.654 1.00 90.75 92 TYR A O 1
ATOM 786 N N . LEU A 1 93 ? 13.192 -0.637 -6.622 1.00 91.00 93 LEU A N 1
ATOM 787 C CA . LEU A 1 93 ? 12.905 0.087 -7.862 1.00 91.00 93 LEU A CA 1
ATOM 788 C C . LEU A 1 93 ? 14.186 0.509 -8.591 1.00 91.00 93 LEU A C 1
ATOM 790 O O . LEU A 1 93 ? 14.271 0.334 -9.808 1.00 91.00 93 LEU A O 1
ATOM 794 N N . LEU A 1 94 ? 15.189 1.015 -7.865 1.00 85.50 94 LEU A N 1
ATOM 795 C CA . LEU A 1 94 ? 16.475 1.426 -8.437 1.00 85.50 94 LEU A CA 1
ATOM 796 C C . LEU A 1 94 ? 17.209 0.273 -9.116 1.00 85.50 94 LEU A C 1
ATOM 798 O O . LEU A 1 94 ? 17.703 0.448 -10.228 1.00 85.50 94 LEU A O 1
ATOM 802 N N . GLY A 1 95 ? 17.194 -0.911 -8.502 1.00 83.81 95 GLY A N 1
ATOM 803 C CA . GLY A 1 95 ? 17.719 -2.142 -9.093 1.00 83.81 95 GLY A CA 1
ATOM 804 C C . GLY A 1 95 ? 16.878 -2.693 -10.250 1.00 83.81 95 GLY A C 1
ATOM 805 O O . GLY A 1 95 ? 17.183 -3.770 -10.748 1.00 83.81 95 GLY A O 1
ATOM 806 N N . LYS A 1 96 ? 15.805 -1.997 -10.666 1.00 88.12 96 LYS A N 1
ATOM 807 C CA . LYS A 1 96 ? 14.863 -2.410 -11.722 1.00 88.12 96 LYS A CA 1
ATOM 808 C C . LYS A 1 96 ? 14.241 -3.793 -11.499 1.00 88.12 96 LYS A C 1
ATOM 810 O O . LYS A 1 96 ? 13.698 -4.388 -12.423 1.00 88.12 96 LYS A O 1
ATOM 815 N N . GLN A 1 97 ? 14.229 -4.281 -10.261 1.00 88.88 97 GLN A N 1
ATOM 816 C CA . GLN A 1 97 ? 13.759 -5.629 -9.927 1.00 88.88 97 GLN A CA 1
ATOM 817 C C . GLN A 1 97 ? 12.228 -5.790 -10.040 1.00 88.88 97 GLN A C 1
ATOM 819 O O . GLN A 1 97 ? 11.697 -6.895 -9.923 1.00 88.88 97 GLN A O 1
ATOM 824 N N . HIS A 1 98 ? 11.507 -4.688 -10.268 1.00 89.12 98 HIS A N 1
ATOM 825 C CA . HIS A 1 98 ? 10.082 -4.656 -10.613 1.00 89.12 98 HIS A CA 1
ATOM 826 C C . HIS A 1 98 ? 9.795 -4.985 -12.084 1.00 89.12 98 HIS A C 1
ATOM 828 O O . HIS A 1 98 ? 8.640 -5.211 -12.432 1.00 89.12 98 HIS A O 1
ATOM 834 N N . LEU A 1 99 ? 10.829 -4.998 -12.933 1.00 88.31 99 LEU A N 1
ATOM 835 C CA . LEU A 1 99 ? 10.762 -5.420 -14.336 1.00 88.31 99 LEU A CA 1
ATOM 836 C C . LEU A 1 99 ? 11.165 -6.889 -14.521 1.00 88.31 99 LEU A C 1
ATOM 838 O O . LEU A 1 99 ? 11.227 -7.367 -15.646 1.00 88.31 99 LEU A O 1
ATOM 842 N N . SER A 1 100 ? 11.501 -7.570 -13.426 1.00 85.31 100 SER A N 1
ATOM 843 C CA . SER A 1 100 ? 11.986 -8.942 -13.413 1.00 85.31 100 SER A CA 1
ATOM 844 C C . SER A 1 100 ? 10.961 -9.865 -12.753 1.00 85.31 100 SER A C 1
ATOM 846 O O . SER A 1 100 ? 10.403 -9.542 -11.693 1.00 85.31 100 SER A O 1
ATOM 848 N N . ASP A 1 101 ? 10.783 -11.036 -13.360 1.00 83.19 101 ASP A N 1
ATOM 849 C CA . ASP A 1 101 ? 9.881 -12.095 -12.895 1.00 83.19 101 ASP A CA 1
ATOM 850 C C . ASP A 1 101 ? 10.487 -12.962 -11.776 1.00 83.19 101 ASP A C 1
ATOM 852 O O . ASP A 1 101 ? 9.827 -13.858 -11.256 1.00 83.19 101 ASP A O 1
ATOM 856 N N . GLU A 1 102 ? 11.719 -12.663 -11.350 1.00 85.50 102 GLU A N 1
ATOM 857 C CA . GLU A 1 102 ? 12.425 -13.391 -10.291 1.00 85.50 102 GLU A CA 1
ATOM 858 C C . GLU A 1 102 ? 11.636 -13.397 -8.978 1.00 85.50 102 GLU A C 1
ATOM 860 O O . GLU A 1 102 ? 11.108 -12.371 -8.543 1.00 85.50 102 GLU A O 1
ATOM 865 N N . THR A 1 103 ? 11.555 -14.540 -8.304 1.00 83.44 103 THR A N 1
ATOM 866 C CA . THR A 1 103 ? 10.721 -14.695 -7.099 1.00 83.44 103 THR A CA 1
ATOM 867 C C . THR A 1 103 ? 11.300 -14.031 -5.857 1.00 83.44 103 THR A C 1
ATOM 869 O O . THR A 1 103 ? 10.567 -13.729 -4.906 1.00 83.44 103 THR A O 1
ATOM 872 N N . ASP A 1 104 ? 12.606 -13.801 -5.860 1.00 87.19 104 ASP A N 1
ATOM 873 C CA . ASP A 1 104 ? 13.373 -13.301 -4.732 1.00 87.19 104 ASP A CA 1
ATOM 874 C C . ASP A 1 104 ? 13.963 -11.928 -5.031 1.00 87.19 104 ASP A C 1
ATOM 876 O O . ASP A 1 104 ? 14.207 -11.554 -6.179 1.00 87.19 104 ASP A O 1
ATOM 880 N N . ILE A 1 105 ? 14.160 -11.142 -3.971 1.00 85.69 105 ILE A N 1
ATOM 881 C CA . ILE A 1 105 ? 14.892 -9.885 -4.088 1.00 85.69 105 ILE A CA 1
ATOM 882 C C . ILE A 1 105 ? 16.363 -10.250 -4.214 1.00 85.69 105 ILE A C 1
ATOM 884 O O . ILE A 1 105 ? 16.978 -10.738 -3.265 1.00 85.69 105 ILE A O 1
ATOM 888 N N . ILE A 1 106 ? 16.928 -10.000 -5.387 1.00 79.94 106 ILE A N 1
ATOM 889 C CA . ILE A 1 106 ? 18.345 -10.232 -5.622 1.00 79.94 106 ILE A CA 1
ATOM 890 C C . ILE A 1 106 ? 19.104 -9.141 -4.874 1.00 79.94 106 ILE A C 1
ATOM 892 O O . ILE A 1 106 ? 18.872 -7.947 -5.089 1.00 79.94 106 ILE A O 1
ATOM 896 N N . SER A 1 107 ? 20.021 -9.540 -3.992 1.00 66.38 107 SER A N 1
ATOM 897 C CA . SER A 1 107 ? 20.964 -8.609 -3.375 1.00 66.38 107 SER A CA 1
ATOM 898 C C . SER A 1 107 ? 21.969 -8.162 -4.433 1.00 66.38 107 SER A C 1
ATOM 900 O O . SER A 1 107 ? 23.077 -8.677 -4.551 1.00 66.38 107 SER A O 1
ATOM 902 N N . THR A 1 108 ? 21.562 -7.211 -5.266 1.00 57.97 108 THR A N 1
ATOM 903 C CA . THR A 1 108 ? 22.475 -6.478 -6.132 1.00 57.97 108 THR A CA 1
ATOM 904 C C . THR A 1 108 ? 23.228 -5.519 -5.222 1.00 57.97 108 THR A C 1
ATOM 906 O O . THR A 1 108 ? 22.778 -4.388 -5.026 1.00 57.97 108 THR A O 1
ATOM 909 N N . GLY A 1 109 ? 24.304 -5.987 -4.578 1.00 49.88 109 GLY A N 1
ATOM 910 C CA . GLY A 1 109 ? 25.159 -5.141 -3.743 1.00 49.88 109 GLY A CA 1
ATOM 911 C C . GLY A 1 109 ? 25.463 -3.865 -4.514 1.00 49.88 109 GLY A C 1
ATOM 912 O O . GLY A 1 109 ? 26.017 -3.984 -5.597 1.00 49.88 109 GLY A O 1
ATOM 913 N N . PHE A 1 110 ? 24.965 -2.720 -4.015 1.00 50.06 110 PHE A N 1
ATOM 914 C CA . PHE A 1 110 ? 24.883 -1.407 -4.679 1.00 50.06 110 PHE A CA 1
ATOM 915 C C . PHE A 1 110 ? 25.564 -1.366 -6.056 1.00 50.06 110 PHE A C 1
ATOM 917 O O . PHE A 1 110 ? 26.644 -0.795 -6.210 1.00 50.06 110 PHE A O 1
ATOM 924 N N . LEU A 1 111 ? 24.944 -1.977 -7.074 1.00 47.66 111 LEU A N 1
ATOM 925 C CA . LEU A 1 111 ? 25.406 -1.802 -8.442 1.00 47.66 111 LEU A CA 1
ATOM 926 C C . LEU A 1 111 ? 25.017 -0.375 -8.777 1.00 47.66 111 LEU A C 1
ATOM 928 O O . LEU A 1 111 ? 23.864 -0.066 -9.073 1.00 47.66 111 LEU A O 1
ATOM 932 N N . HIS A 1 112 ? 25.990 0.508 -8.588 1.00 48.97 112 HIS A N 1
ATOM 933 C CA . HIS A 1 112 ? 25.913 1.946 -8.732 1.00 48.97 112 HIS A CA 1
ATOM 934 C C . HIS A 1 112 ? 25.771 2.282 -10.224 1.00 48.97 112 HIS A C 1
ATOM 936 O O . HIS A 1 112 ? 26.588 2.989 -10.804 1.00 48.97 112 HIS A O 1
ATOM 942 N N . SER A 1 113 ? 24.739 1.756 -10.895 1.00 52.00 113 SER A N 1
ATOM 943 C CA . SER A 1 113 ? 24.310 2.320 -12.165 1.00 52.00 113 SER A CA 1
ATOM 944 C C . SER A 1 113 ? 23.943 3.762 -11.848 1.00 52.00 113 SER A C 1
ATOM 946 O O . SER A 1 113 ? 23.057 3.985 -11.017 1.00 52.00 113 SER A O 1
ATOM 948 N N . ALA A 1 114 ? 24.688 4.712 -12.415 1.00 55.94 114 ALA A N 1
ATOM 949 C CA . ALA A 1 114 ? 24.556 6.130 -12.115 1.00 55.94 114 ALA A CA 1
ATOM 950 C C . ALA A 1 114 ? 23.071 6.511 -12.038 1.00 55.94 114 ALA A C 1
ATOM 952 O O . ALA A 1 114 ? 22.314 6.333 -12.995 1.00 55.94 114 ALA A O 1
ATOM 953 N N . LEU A 1 115 ? 22.648 6.951 -10.851 1.00 63.22 115 LEU A N 1
ATOM 954 C CA . LEU A 1 115 ? 21.264 7.292 -10.549 1.00 63.22 115 LEU A CA 1
ATOM 955 C C . LEU A 1 115 ? 20.860 8.435 -11.478 1.00 63.22 115 LEU A C 1
ATOM 957 O O . LEU A 1 115 ? 21.297 9.573 -11.297 1.00 63.22 115 LEU A O 1
ATOM 961 N N . SER A 1 116 ? 20.090 8.096 -12.510 1.00 67.12 116 SER A N 1
ATOM 962 C CA . SER A 1 116 ? 19.664 9.048 -13.527 1.00 67.12 116 SER A CA 1
ATOM 963 C C . SER A 1 116 ? 18.590 9.981 -12.944 1.00 67.12 116 SER A C 1
ATOM 965 O O . SER A 1 116 ? 17.792 9.554 -12.097 1.00 67.12 116 SER A O 1
ATOM 967 N N . ARG A 1 117 ? 18.524 11.255 -13.353 1.00 66.69 117 ARG A N 1
ATOM 968 C CA . ARG A 1 117 ? 17.521 12.220 -12.854 1.00 66.69 117 ARG A CA 1
ATOM 969 C C . ARG A 1 117 ? 16.115 11.731 -13.151 1.00 66.69 117 ARG A C 1
ATOM 971 O O . ARG A 1 117 ? 15.223 11.856 -12.311 1.00 66.69 117 ARG A O 1
ATOM 978 N N . THR A 1 118 ? 15.943 11.137 -14.327 1.00 65.88 118 THR A N 1
ATOM 979 C CA . THR A 1 118 ? 14.685 10.547 -14.782 1.00 65.88 118 THR A CA 1
ATOM 980 C C . THR A 1 118 ? 14.288 9.362 -13.904 1.00 65.88 118 THR A C 1
ATOM 982 O O . THR A 1 118 ? 13.165 9.335 -13.405 1.00 65.88 118 THR A O 1
ATOM 985 N N . ASN A 1 119 ? 15.211 8.439 -13.612 1.00 73.00 119 ASN A N 1
ATOM 986 C CA . ASN A 1 119 ? 14.936 7.287 -12.746 1.00 73.00 119 ASN A CA 1
ATOM 987 C C . ASN A 1 119 ? 14.616 7.729 -11.314 1.00 73.00 119 ASN A C 1
ATOM 989 O O . ASN A 1 119 ? 13.651 7.240 -10.727 1.00 73.00 119 ASN A O 1
ATOM 993 N N . LYS A 1 120 ? 15.351 8.709 -10.767 1.00 73.00 120 LYS A N 1
ATOM 994 C CA . LYS A 1 120 ? 15.041 9.286 -9.450 1.00 73.00 120 LYS A CA 1
ATOM 995 C C . LYS A 1 120 ? 13.634 9.884 -9.428 1.00 73.00 120 LYS A C 1
ATOM 997 O O . LYS A 1 120 ? 12.882 9.634 -8.489 1.00 73.00 120 LYS A O 1
ATOM 1002 N N . SER A 1 121 ? 13.277 10.683 -10.434 1.00 77.25 121 SER A N 1
ATOM 1003 C CA . SER A 1 121 ? 11.969 11.344 -10.492 1.00 77.25 121 SER A CA 1
ATOM 1004 C C . SER A 1 121 ? 10.828 10.325 -10.539 1.00 77.25 121 SER A C 1
ATOM 1006 O O . SER A 1 121 ? 9.900 10.401 -9.726 1.00 77.25 121 SER A O 1
ATOM 1008 N N . THR A 1 122 ? 10.942 9.331 -11.425 1.00 84.88 122 THR A N 1
ATOM 1009 C CA . THR A 1 122 ? 9.943 8.275 -11.620 1.00 84.88 122 THR A CA 1
ATOM 1010 C C . THR A 1 122 ? 9.817 7.379 -10.389 1.00 84.88 122 THR A C 1
ATOM 1012 O O . THR A 1 122 ? 8.724 7.238 -9.841 1.00 84.88 122 THR A O 1
ATOM 1015 N N . TYR A 1 123 ? 10.917 6.828 -9.871 1.00 89.50 123 TYR A N 1
ATOM 1016 C CA . TYR A 1 123 ? 10.868 5.945 -8.700 1.00 89.50 123 TYR A CA 1
ATOM 1017 C C . TYR A 1 123 ? 10.507 6.692 -7.418 1.00 89.50 123 TYR A C 1
ATOM 1019 O O . TYR A 1 123 ? 9.721 6.192 -6.616 1.00 89.50 123 TYR A O 1
ATOM 1027 N N . GLY A 1 124 ? 10.959 7.938 -7.269 1.00 88.69 124 GLY A N 1
ATOM 1028 C CA . GLY A 1 124 ? 10.487 8.820 -6.206 1.00 88.69 124 GLY A CA 1
ATOM 1029 C C . GLY A 1 124 ? 8.977 9.064 -6.290 1.00 88.69 124 GLY A C 1
ATOM 1030 O O . GLY A 1 124 ? 8.310 9.150 -5.262 1.00 88.69 124 GLY A O 1
ATOM 1031 N N . ASN A 1 125 ? 8.401 9.127 -7.496 1.00 91.19 125 ASN A N 1
ATOM 1032 C CA . ASN A 1 125 ? 6.952 9.228 -7.661 1.00 91.19 125 ASN A CA 1
ATOM 1033 C C . ASN A 1 125 ? 6.225 7.960 -7.204 1.00 91.19 125 ASN A C 1
ATOM 1035 O O . ASN A 1 125 ? 5.208 8.064 -6.517 1.00 91.19 125 ASN A O 1
ATOM 1039 N N . HIS A 1 126 ? 6.763 6.778 -7.513 1.00 95.00 126 HIS A N 1
ATOM 1040 C CA . HIS A 1 126 ? 6.200 5.523 -7.018 1.00 95.00 126 HIS A CA 1
ATOM 1041 C C . HIS A 1 126 ? 6.207 5.461 -5.488 1.00 95.00 126 HIS A C 1
ATOM 1043 O O . HIS A 1 126 ? 5.161 5.206 -4.892 1.00 95.00 126 HIS A O 1
ATOM 1049 N N . VAL A 1 127 ? 7.326 5.811 -4.848 1.00 95.00 127 VAL A N 1
ATOM 1050 C CA . VAL A 1 127 ? 7.429 5.896 -3.381 1.00 95.00 127 VAL A CA 1
ATOM 1051 C C . VAL A 1 127 ? 6.425 6.897 -2.802 1.00 95.00 127 VAL A C 1
ATOM 1053 O O . VAL A 1 127 ? 5.745 6.593 -1.826 1.00 95.00 127 VAL A O 1
ATOM 1056 N N . ARG A 1 128 ? 6.250 8.073 -3.422 1.00 94.50 128 ARG A N 1
ATOM 1057 C CA . ARG A 1 128 ? 5.249 9.064 -2.981 1.00 94.50 128 ARG A CA 1
ATOM 1058 C C . ARG A 1 128 ? 3.815 8.554 -3.102 1.00 94.50 128 ARG A C 1
ATOM 1060 O O . ARG A 1 128 ? 3.008 8.833 -2.219 1.00 94.50 128 ARG A O 1
ATOM 1067 N N . ASN A 1 129 ? 3.482 7.827 -4.166 1.00 97.12 129 ASN A N 1
ATOM 1068 C CA . ASN A 1 129 ? 2.155 7.228 -4.328 1.00 97.12 129 ASN A CA 1
ATOM 1069 C C . ASN A 1 129 ? 1.887 6.174 -3.242 1.00 97.12 129 ASN A C 1
ATOM 1071 O O . ASN A 1 129 ? 0.821 6.205 -2.630 1.00 97.12 129 ASN A O 1
ATOM 1075 N N . VAL A 1 130 ? 2.871 5.325 -2.928 1.00 98.19 130 VAL A N 1
ATOM 1076 C CA . VAL A 1 130 ? 2.781 4.372 -1.806 1.00 98.19 130 VAL A CA 1
ATOM 1077 C C . VAL A 1 130 ? 2.664 5.109 -0.470 1.00 98.19 130 VAL A C 1
ATOM 1079 O O . VAL A 1 130 ? 1.811 4.775 0.343 1.00 98.19 130 VAL A O 1
ATOM 1082 N N . GLY A 1 131 ? 3.434 6.178 -0.258 1.00 97.62 131 GLY A N 1
ATOM 1083 C CA . GLY A 1 131 ? 3.316 7.012 0.938 1.00 97.62 131 GLY A CA 1
ATOM 1084 C C . GLY A 1 131 ? 1.926 7.636 1.094 1.00 97.62 131 GLY A C 1
ATOM 1085 O O . GLY A 1 131 ? 1.365 7.636 2.184 1.00 97.62 131 GLY A O 1
ATOM 1086 N N . ARG A 1 132 ? 1.304 8.115 0.011 1.00 97.56 132 ARG A N 1
ATOM 1087 C CA . ARG A 1 132 ? -0.087 8.609 0.045 1.00 97.56 132 ARG A CA 1
ATOM 1088 C C . ARG A 1 132 ? -1.076 7.511 0.432 1.00 97.56 132 ARG A C 1
ATOM 1090 O O . ARG A 1 132 ? -2.003 7.789 1.188 1.00 97.56 132 ARG A O 1
ATOM 1097 N N . PHE A 1 133 ? -0.859 6.290 -0.047 1.00 98.56 133 PHE A N 1
ATOM 1098 C CA . PHE A 1 133 ? -1.653 5.130 0.342 1.00 98.56 133 PHE A CA 1
ATOM 1099 C C . PHE A 1 133 ? -1.475 4.786 1.828 1.00 98.56 133 PHE A C 1
ATOM 1101 O O . PHE A 1 133 ? -2.468 4.694 2.541 1.00 98.56 133 PHE A O 1
ATOM 1108 N N . LEU A 1 134 ? -0.246 4.720 2.350 1.00 98.56 134 LEU A N 1
ATOM 1109 C CA . LEU A 1 134 ? -0.008 4.494 3.785 1.00 98.56 134 LEU A CA 1
ATOM 1110 C C . LEU A 1 134 ? -0.625 5.601 4.653 1.00 98.56 134 LEU A C 1
ATOM 1112 O O . LEU A 1 134 ? -1.265 5.314 5.662 1.00 98.56 134 LEU A O 1
ATOM 1116 N N . LYS A 1 135 ? -0.511 6.867 4.233 1.00 98.00 135 LYS A N 1
ATOM 1117 C CA . LYS A 1 135 ? -1.165 7.998 4.909 1.00 98.00 135 LYS A CA 1
ATOM 1118 C C . LYS A 1 135 ? -2.681 7.804 4.979 1.00 98.00 135 LYS A C 1
ATOM 1120 O O . LYS A 1 135 ? -3.275 8.067 6.023 1.00 98.00 135 LYS A O 1
ATOM 1125 N N . TYR A 1 136 ? -3.293 7.357 3.882 1.00 98.25 136 TYR A N 1
ATOM 1126 C CA . TYR A 1 136 ? -4.716 7.034 3.841 1.00 98.25 136 TYR A CA 1
ATOM 1127 C C . TYR A 1 136 ? -5.071 5.909 4.818 1.00 98.25 136 TYR A C 1
ATOM 1129 O O . TYR A 1 136 ? -6.021 6.059 5.582 1.00 98.25 136 TYR A O 1
ATOM 1137 N N . LEU A 1 137 ? -4.294 4.823 4.841 1.00 98.38 137 LEU A N 1
ATOM 1138 C CA . LEU A 1 137 ? -4.524 3.711 5.764 1.00 98.38 137 LEU A CA 1
ATOM 1139 C C . LEU A 1 137 ? -4.452 4.163 7.225 1.00 98.38 137 LEU A C 1
ATOM 1141 O O . LEU A 1 137 ? -5.350 3.856 8.003 1.00 98.38 137 LEU A O 1
ATOM 1145 N N . ASN A 1 138 ? -3.445 4.960 7.584 1.00 97.75 138 ASN A N 1
ATOM 1146 C CA . ASN A 1 138 ? -3.319 5.506 8.933 1.00 97.75 138 ASN A CA 1
ATOM 1147 C C . ASN A 1 138 ? -4.536 6.357 9.316 1.00 97.75 138 ASN A C 1
ATOM 1149 O O . ASN A 1 138 ? -5.113 6.165 10.379 1.00 97.75 138 ASN A O 1
ATOM 1153 N N . TYR A 1 139 ? -4.976 7.257 8.432 1.00 96.31 139 TYR A N 1
ATOM 1154 C CA . TYR A 1 139 ? -6.171 8.067 8.675 1.00 96.31 139 TYR A CA 1
ATOM 1155 C C . TYR A 1 139 ? -7.435 7.208 8.843 1.00 96.31 139 TYR A C 1
ATOM 1157 O O . TYR A 1 139 ? -8.225 7.431 9.760 1.00 96.31 139 TYR A O 1
ATOM 1165 N N . ARG A 1 140 ? -7.618 6.210 7.974 1.00 96.38 140 ARG A N 1
ATOM 1166 C CA . ARG A 1 140 ? -8.829 5.387 7.933 1.00 96.38 140 ARG A CA 1
ATOM 1167 C C . ARG A 1 140 ? -8.929 4.372 9.067 1.00 96.38 140 ARG A C 1
ATOM 1169 O O . ARG A 1 140 ? -10.046 4.117 9.507 1.00 96.38 140 ARG A O 1
ATOM 1176 N N . TYR A 1 141 ? -7.813 3.786 9.497 1.00 96.62 141 TYR A N 1
ATOM 1177 C CA . TYR A 1 141 ? -7.822 2.627 10.393 1.00 96.62 141 TYR A CA 1
ATOM 1178 C C . TYR A 1 141 ? -7.195 2.882 11.767 1.00 96.62 141 TYR A C 1
ATOM 1180 O O . TYR A 1 141 ? -7.501 2.149 12.699 1.00 96.62 141 TYR A O 1
ATOM 1188 N N . MET A 1 142 ? -6.362 3.912 11.949 1.00 94.56 142 MET A N 1
ATOM 1189 C CA . MET A 1 142 ? -5.830 4.258 13.274 1.00 94.56 142 MET A CA 1
ATOM 1190 C C . MET A 1 142 ? -6.792 5.211 14.000 1.00 94.56 142 MET A C 1
ATOM 1192 O O . MET A 1 142 ? -6.507 6.399 14.166 1.00 94.56 142 MET A O 1
ATOM 1196 N N . ASN A 1 143 ? -7.982 4.696 14.332 1.00 90.94 143 ASN A N 1
ATOM 1197 C CA . ASN A 1 143 ? -9.054 5.368 15.074 1.00 90.94 143 ASN A CA 1
ATOM 1198 C C . ASN A 1 143 ? -9.948 4.344 15.804 1.00 90.94 143 ASN A C 1
ATOM 1200 O O . ASN A 1 143 ? -9.872 3.146 15.545 1.00 90.94 143 ASN A O 1
ATOM 1204 N N . LEU A 1 144 ? -10.840 4.831 16.667 1.00 90.50 144 LEU A N 1
ATOM 1205 C CA . LEU A 1 144 ? -11.684 4.009 17.547 1.00 90.50 144 LEU A CA 1
ATOM 1206 C C . LEU A 1 144 ? -12.643 3.043 16.837 1.00 90.50 144 LEU A C 1
ATOM 1208 O O . LEU A 1 144 ? -13.122 2.109 17.464 1.00 90.50 144 LEU A O 1
ATOM 1212 N N . ALA A 1 145 ? -12.947 3.244 15.552 1.00 90.50 145 ALA A N 1
ATOM 1213 C CA . ALA A 1 145 ? -13.820 2.321 14.826 1.00 90.50 145 ALA A CA 1
ATOM 1214 C C . ALA A 1 145 ? -13.117 1.000 14.462 1.00 90.50 145 ALA A C 1
ATOM 1216 O O . ALA A 1 145 ? -13.786 0.025 14.133 1.00 90.50 145 ALA A O 1
ATOM 1217 N N . TYR A 1 146 ? -11.781 0.977 14.487 1.00 90.62 146 TYR A N 1
ATOM 1218 C CA . TYR A 1 146 ? -10.968 -0.174 14.076 1.00 90.62 146 TYR A CA 1
ATOM 1219 C C . TYR A 1 146 ? -9.933 -0.593 15.123 1.00 90.62 146 TYR A C 1
ATOM 1221 O O . TYR A 1 146 ? -9.249 -1.595 14.923 1.00 90.62 146 TYR A O 1
ATOM 1229 N N . GLN A 1 147 ? -9.791 0.175 16.203 1.00 91.06 147 GLN A N 1
ATOM 1230 C CA . GLN A 1 147 ? -8.801 -0.041 17.249 1.00 91.06 147 GLN A CA 1
ATOM 1231 C C . GLN A 1 147 ? -9.491 -0.273 18.587 1.00 91.06 147 GLN A C 1
ATOM 1233 O O . GLN A 1 147 ? -10.352 0.512 18.978 1.00 91.06 147 GLN A O 1
ATOM 1238 N N . ASP A 1 148 ? -9.045 -1.300 19.303 1.00 89.81 148 ASP A N 1
ATOM 1239 C CA . ASP A 1 148 ? -9.433 -1.556 20.689 1.00 89.81 148 ASP A CA 1
ATOM 1240 C C . ASP A 1 148 ? -8.409 -0.901 21.632 1.00 89.81 148 ASP A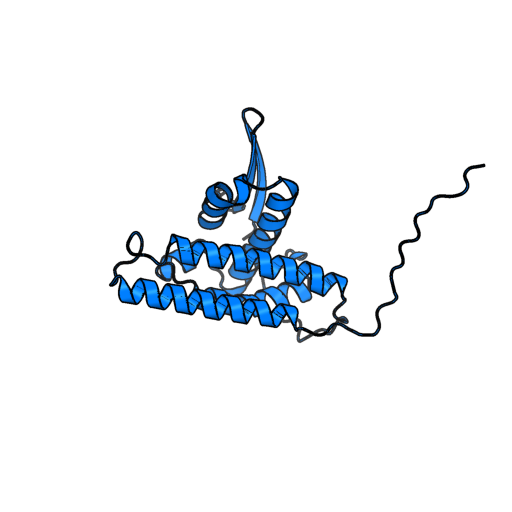 C 1
ATOM 1242 O O . ASP A 1 148 ? -7.540 -1.552 22.208 1.00 89.81 148 ASP A O 1
ATOM 1246 N N . MET A 1 149 ? -8.412 0.435 21.660 1.00 92.06 149 MET A N 1
ATOM 1247 C CA . MET A 1 149 ? -7.521 1.257 22.489 1.00 92.06 149 MET A CA 1
ATOM 1248 C C . MET A 1 149 ? -8.189 2.586 22.845 1.00 92.06 149 MET A C 1
ATOM 1250 O O . MET A 1 149 ? -9.233 2.943 22.290 1.00 92.06 149 MET A O 1
ATOM 1254 N N . SER A 1 150 ? -7.583 3.359 23.748 1.00 93.88 150 SER A N 1
ATOM 1255 C CA . SER A 1 150 ? -8.151 4.649 24.133 1.00 93.88 150 SER A CA 1
ATOM 1256 C C . SER A 1 150 ? -8.104 5.678 22.984 1.00 93.88 150 SER A C 1
ATOM 1258 O O . SER A 1 150 ? -7.220 5.628 22.120 1.00 93.88 150 SER A O 1
ATOM 1260 N N . PRO A 1 151 ? -9.004 6.684 22.980 1.00 92.00 151 PRO A N 1
ATOM 1261 C CA . PRO A 1 151 ? -8.993 7.748 21.970 1.00 92.00 151 PRO A CA 1
ATOM 1262 C C . PRO A 1 151 ? -7.658 8.496 21.904 1.00 92.00 151 PRO A C 1
ATOM 1264 O O . PRO A 1 151 ? -7.211 8.899 20.829 1.00 92.00 151 PRO A O 1
ATOM 1267 N N . VAL A 1 152 ? -7.022 8.670 23.065 1.00 94.44 152 VAL A N 1
ATOM 1268 C CA . VAL A 1 152 ? -5.741 9.364 23.206 1.00 94.44 152 VAL A CA 1
ATOM 1269 C C . VAL A 1 152 ? -4.619 8.550 22.570 1.00 94.44 152 VAL A C 1
ATOM 1271 O O . VAL A 1 152 ? -3.861 9.101 21.773 1.00 94.44 152 VAL A O 1
ATOM 1274 N N . GLU A 1 153 ? -4.539 7.249 22.853 1.00 94.50 153 GLU A N 1
ATOM 1275 C CA . GLU A 1 153 ? -3.526 6.363 22.265 1.00 94.50 153 GLU A CA 1
ATOM 1276 C C . GLU A 1 153 ? -3.672 6.281 20.745 1.00 94.50 153 GLU A C 1
ATOM 1278 O O . GLU A 1 153 ? -2.697 6.500 20.021 1.00 94.50 153 GLU A O 1
ATOM 1283 N N . ALA A 1 154 ? -4.895 6.071 20.244 1.00 94.06 15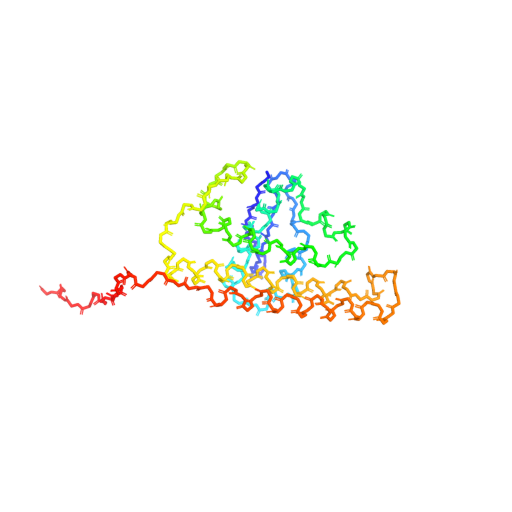4 ALA A N 1
ATOM 1284 C CA . ALA A 1 154 ? -5.158 6.028 18.808 1.00 94.06 154 ALA A CA 1
ATOM 1285 C C . ALA A 1 154 ? -4.723 7.333 18.123 1.00 94.06 154 ALA A C 1
ATOM 1287 O O . ALA A 1 154 ? -4.059 7.310 17.084 1.00 94.06 154 ALA A O 1
ATOM 1288 N N . HIS A 1 155 ? -5.039 8.484 18.726 1.00 94.00 155 HIS A N 1
ATOM 1289 C CA . HIS A 1 155 ? -4.623 9.783 18.208 1.00 94.00 155 HIS A CA 1
ATOM 1290 C C . HIS A 1 155 ? -3.098 9.957 18.219 1.00 94.00 155 HIS A C 1
ATOM 1292 O O . HIS A 1 155 ? -2.525 10.412 17.227 1.00 94.00 155 HIS A O 1
ATOM 1298 N N . GLN A 1 156 ? -2.425 9.581 19.309 1.00 96.38 156 GLN A N 1
ATOM 1299 C CA . GLN A 1 156 ? -0.970 9.681 19.430 1.00 96.38 156 GLN A CA 1
ATOM 1300 C C . GLN A 1 156 ? -0.253 8.821 18.386 1.00 96.38 156 GLN A C 1
ATOM 1302 O O . GLN A 1 156 ? 0.639 9.324 17.700 1.00 96.38 156 GLN A O 1
ATOM 1307 N N . ILE A 1 157 ? -0.675 7.566 18.204 1.00 96.81 157 ILE A N 1
ATOM 1308 C CA . ILE A 1 157 ? -0.108 6.665 17.191 1.00 96.81 157 ILE A CA 1
ATOM 1309 C C . ILE A 1 157 ? -0.369 7.214 15.787 1.00 96.81 157 ILE A C 1
ATOM 1311 O O . ILE A 1 157 ? 0.545 7.259 14.963 1.00 96.81 157 ILE A O 1
ATOM 1315 N N . ASN A 1 158 ? -1.585 7.698 15.516 1.00 96.25 158 ASN A N 1
ATOM 1316 C CA . ASN A 1 158 ? -1.927 8.305 14.232 1.00 96.25 158 ASN A CA 1
ATOM 1317 C C . ASN A 1 158 ? -0.998 9.487 13.903 1.00 96.25 158 ASN A C 1
ATOM 1319 O O . ASN A 1 158 ? -0.429 9.541 12.810 1.00 96.25 158 ASN A O 1
ATOM 1323 N N . GLN A 1 159 ? -0.797 10.398 14.861 1.00 97.44 159 GLN A N 1
ATOM 1324 C CA . GLN A 1 159 ? 0.082 11.559 14.715 1.00 97.44 159 GLN A CA 1
ATOM 1325 C C . GLN A 1 159 ? 1.552 11.160 14.562 1.00 97.44 159 GLN A C 1
ATOM 1327 O O . GLN A 1 159 ? 2.250 11.718 13.713 1.00 97.44 159 GLN A O 1
ATOM 1332 N N 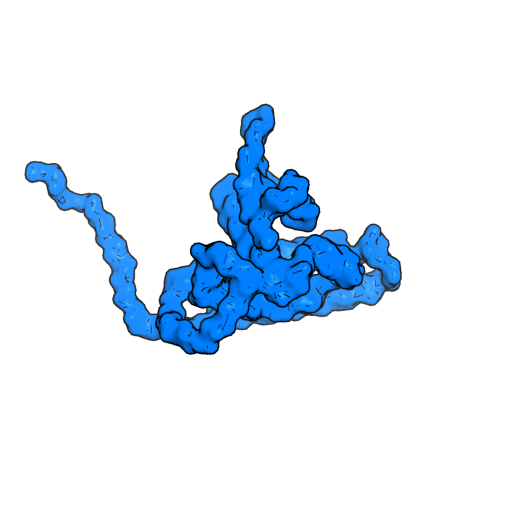. ALA A 1 160 ? 2.024 10.185 15.341 1.00 97.75 160 ALA A N 1
ATOM 1333 C CA . ALA A 1 160 ? 3.387 9.673 15.244 1.00 97.75 160 ALA A CA 1
ATOM 1334 C C . ALA A 1 160 ? 3.659 9.083 13.853 1.00 97.75 160 ALA A C 1
ATOM 1336 O O . ALA A 1 160 ? 4.604 9.500 13.184 1.00 97.75 160 ALA A O 1
ATOM 1337 N N . ASN A 1 161 ? 2.768 8.215 13.368 1.00 97.81 161 ASN A N 1
ATOM 1338 C CA . ASN A 1 161 ? 2.837 7.637 12.026 1.00 97.81 161 ASN A CA 1
ATOM 1339 C C . ASN A 1 161 ? 2.798 8.709 10.929 1.00 97.81 161 ASN A C 1
ATOM 1341 O O . ASN A 1 161 ? 3.519 8.613 9.938 1.00 97.81 161 ASN A O 1
ATOM 1345 N N . HIS A 1 162 ? 1.969 9.744 11.092 1.00 96.75 162 HIS A N 1
ATOM 1346 C CA . HIS A 1 162 ? 1.894 10.843 10.132 1.00 96.75 162 HIS A CA 1
ATOM 1347 C C . HIS A 1 162 ? 3.223 11.598 10.019 1.00 96.75 162 HIS A C 1
ATOM 1349 O O . HIS A 1 162 ? 3.663 11.898 8.907 1.00 96.75 162 HIS A O 1
ATOM 1355 N N . ARG A 1 163 ? 3.854 11.906 11.159 1.00 97.06 163 ARG A N 1
ATOM 1356 C CA . ARG A 1 163 ? 5.144 12.606 11.215 1.00 97.06 163 ARG A CA 1
ATOM 1357 C C . ARG A 1 163 ? 6.261 11.749 10.630 1.00 97.06 163 ARG A C 1
ATOM 1359 O O . ARG A 1 163 ? 6.938 12.213 9.717 1.00 97.06 163 ARG A O 1
ATOM 1366 N N . ASP A 1 164 ? 6.374 10.497 11.072 1.00 97.00 164 ASP A N 1
ATOM 1367 C CA . ASP A 1 164 ? 7.392 9.555 10.590 1.00 97.00 164 ASP A CA 1
ATOM 1368 C C . ASP A 1 164 ? 7.303 9.366 9.070 1.00 97.00 164 ASP A C 1
ATOM 1370 O O . ASP A 1 164 ? 8.281 9.537 8.343 1.00 97.00 164 ASP A O 1
ATOM 1374 N N . LEU A 1 165 ? 6.094 9.147 8.546 1.00 96.38 165 LEU A N 1
ATOM 1375 C CA . LEU A 1 165 ? 5.878 9.025 7.109 1.00 96.38 165 LEU A CA 1
ATOM 1376 C C . LEU A 1 165 ? 6.236 10.314 6.354 1.00 96.38 165 LEU A C 1
ATOM 1378 O O . LEU A 1 165 ? 6.837 10.251 5.280 1.00 96.38 165 LEU A O 1
ATOM 1382 N N . ALA A 1 166 ? 5.875 11.485 6.883 1.00 94.12 166 ALA A N 1
ATOM 1383 C CA . ALA A 1 166 ? 6.211 12.759 6.253 1.00 94.12 166 ALA A CA 1
ATOM 1384 C C . ALA A 1 166 ? 7.729 12.974 6.192 1.00 94.12 166 ALA A C 1
ATOM 1386 O O . ALA A 1 166 ? 8.250 13.381 5.150 1.00 94.12 166 ALA A O 1
ATOM 1387 N N . ASP A 1 167 ? 8.442 12.668 7.273 1.00 93.00 167 ASP A N 1
ATOM 1388 C CA . ASP A 1 167 ? 9.895 12.789 7.337 1.00 93.00 167 ASP A CA 1
ATOM 1389 C C . ASP A 1 167 ? 10.578 11.780 6.420 1.00 93.00 167 ASP A C 1
ATOM 1391 O O . ASP A 1 167 ? 11.468 12.148 5.646 1.00 93.00 167 ASP A O 1
ATOM 1395 N N . ARG A 1 168 ? 10.068 10.549 6.372 1.00 91.12 168 ARG A N 1
ATOM 1396 C CA . ARG A 1 168 ? 10.534 9.517 5.449 1.00 91.12 168 ARG A CA 1
ATOM 1397 C C . ARG A 1 168 ? 10.390 9.934 3.989 1.00 91.12 168 ARG A C 1
ATOM 1399 O O . ARG A 1 168 ? 11.332 9.802 3.213 1.00 91.12 168 ARG A O 1
ATOM 1406 N N . ILE A 1 169 ? 9.250 10.513 3.612 1.00 88.81 169 ILE A N 1
ATOM 1407 C CA . ILE A 1 169 ? 9.026 11.012 2.249 1.00 88.81 169 ILE A CA 1
ATOM 1408 C C . ILE A 1 169 ? 9.955 12.189 1.904 1.00 88.81 169 ILE A C 1
ATOM 1410 O O . ILE A 1 169 ? 10.417 12.282 0.763 1.00 88.81 169 ILE A O 1
ATOM 1414 N N . LYS A 1 170 ? 10.288 13.066 2.864 1.00 86.38 170 LYS A N 1
ATOM 1415 C CA . LYS A 1 170 ? 11.244 14.169 2.638 1.00 86.38 170 LYS A CA 1
ATOM 1416 C C . LYS A 1 170 ? 12.642 13.662 2.281 1.00 86.38 170 LYS A C 1
ATOM 1418 O O . LYS A 1 170 ? 13.298 14.299 1.455 1.00 86.38 170 LYS A O 1
ATOM 1423 N N . VAL A 1 171 ? 13.092 12.540 2.850 1.00 82.00 171 VAL A N 1
ATOM 1424 C CA . VAL A 1 171 ? 14.415 11.957 2.553 1.00 82.00 171 VAL A CA 1
ATOM 1425 C C . VAL A 1 171 ? 14.558 11.652 1.059 1.00 82.00 171 VAL A C 1
ATOM 1427 O O . VAL A 1 171 ? 15.544 12.057 0.447 1.00 82.00 171 VAL A O 1
ATOM 1430 N N . PHE A 1 172 ? 13.540 11.063 0.424 1.00 72.75 172 PHE A N 1
ATOM 1431 C CA . PHE A 1 172 ? 13.584 10.741 -1.012 1.00 72.75 172 PHE A CA 1
ATOM 1432 C C . PHE A 1 172 ? 13.668 11.971 -1.920 1.00 72.75 172 PHE A C 1
ATOM 1434 O O . PHE A 1 172 ? 14.218 11.901 -3.022 1.00 72.75 172 PHE A O 1
ATOM 1441 N N . ASN A 1 173 ? 13.172 13.125 -1.466 1.00 67.88 173 ASN A N 1
ATOM 1442 C CA . ASN A 1 173 ? 13.322 14.368 -2.220 1.00 67.88 173 ASN A CA 1
ATOM 1443 C C . ASN A 1 173 ? 14.792 14.834 -2.243 1.00 67.88 173 ASN A C 1
ATOM 1445 O O . ASN A 1 173 ? 15.240 15.382 -3.255 1.00 67.88 173 ASN A O 1
ATOM 1449 N N . ARG A 1 174 ? 15.553 14.555 -1.175 1.00 68.56 174 ARG A N 1
ATOM 1450 C CA . ARG A 1 174 ? 16.939 15.012 -0.968 1.00 68.56 174 ARG A CA 1
ATOM 1451 C C . ARG A 1 174 ? 18.019 14.138 -1.614 1.00 68.56 174 ARG A C 1
ATOM 1453 O O . ARG A 1 174 ? 19.139 14.609 -1.733 1.00 68.56 174 ARG A O 1
ATOM 1460 N N . VAL A 1 175 ? 17.711 12.913 -2.050 1.00 65.75 175 VAL A N 1
ATOM 1461 C CA . VAL A 1 175 ? 18.698 11.990 -2.660 1.00 65.75 175 VAL A CA 1
ATOM 1462 C C . VAL A 1 175 ? 19.414 12.652 -3.848 1.00 65.75 175 VAL A C 1
ATOM 1464 O O . VAL A 1 175 ? 18.754 13.091 -4.785 1.00 65.75 175 VAL A O 1
ATOM 1467 N N . GLU A 1 176 ? 20.740 12.753 -3.849 1.00 56.91 176 GLU A N 1
ATOM 1468 C CA . GLU A 1 176 ? 21.471 13.408 -4.944 1.00 56.91 176 GLU A CA 1
ATOM 1469 C C . GLU A 1 176 ? 21.428 12.591 -6.251 1.00 56.91 176 GLU A C 1
ATOM 1471 O O . GLU A 1 176 ? 21.281 11.370 -6.246 1.00 56.91 176 GLU A O 1
ATOM 1476 N N . VAL A 1 177 ? 21.503 13.278 -7.394 1.00 60.22 177 VAL A N 1
ATOM 1477 C CA . VAL A 1 177 ? 21.516 12.674 -8.740 1.00 60.22 177 VAL A CA 1
ATOM 1478 C C . VAL A 1 177 ? 22.922 12.796 -9.317 1.00 60.22 177 VAL A C 1
ATOM 1480 O O . VAL A 1 177 ? 23.605 13.784 -9.041 1.00 60.22 177 VAL A O 1
ATOM 1483 N N . SER A 1 178 ? 23.337 11.843 -10.157 1.00 56.16 178 SER A N 1
ATOM 1484 C CA . SER A 1 178 ? 24.588 11.965 -10.913 1.00 56.16 178 SER A CA 1
ATOM 1485 C C . SER A 1 178 ? 24.640 13.290 -11.687 1.00 56.16 178 SER A C 1
ATOM 1487 O O . SER A 1 178 ? 23.707 13.643 -12.411 1.00 56.16 178 SER A O 1
ATOM 1489 N N . ARG A 1 179 ? 25.741 14.038 -11.541 1.00 55.94 179 ARG A N 1
ATOM 1490 C CA . ARG A 1 179 ? 25.955 15.328 -12.225 1.00 55.94 179 ARG A CA 1
ATOM 1491 C C . ARG A 1 179 ? 26.313 15.176 -13.712 1.00 55.94 179 ARG A C 1
ATOM 1493 O O . ARG A 1 179 ? 26.315 16.174 -14.421 1.00 55.94 179 ARG A O 1
ATOM 1500 N N . ASN A 1 180 ? 26.554 13.950 -14.185 1.00 53.59 180 ASN A N 1
ATOM 1501 C CA . ASN A 1 180 ? 27.091 13.660 -15.522 1.00 53.59 180 ASN A CA 1
ATOM 1502 C C . ASN A 1 180 ? 26.030 13.233 -16.555 1.00 53.59 180 ASN A C 1
ATOM 1504 O O . ASN A 1 180 ? 26.333 12.477 -17.474 1.00 53.59 180 ASN A O 1
ATOM 1508 N N . GLU A 1 181 ? 24.781 13.679 -16.428 1.00 49.78 181 GLU A N 1
ATOM 1509 C CA . GLU A 1 181 ? 23.768 13.363 -17.440 1.00 49.78 181 GLU A CA 1
ATOM 1510 C C . GLU A 1 181 ? 23.824 14.321 -18.640 1.00 49.78 181 GLU A C 1
ATOM 1512 O O . GLU A 1 181 ? 23.761 15.540 -18.445 1.00 49.78 181 GLU A O 1
ATOM 1517 N N . PRO A 1 182 ? 23.860 13.807 -19.886 1.00 48.47 182 PRO A N 1
ATOM 1518 C CA . PRO A 1 182 ? 23.664 14.635 -21.065 1.00 48.47 182 PRO A CA 1
ATOM 1519 C C . PRO A 1 182 ? 22.275 15.277 -21.011 1.00 48.47 182 PRO A C 1
ATOM 1521 O O . PRO A 1 182 ? 21.269 14.610 -20.761 1.00 48.47 182 PRO A O 1
ATOM 1524 N N . ALA A 1 183 ? 22.198 16.581 -21.264 1.00 44.19 183 ALA A N 1
ATOM 1525 C CA . ALA A 1 183 ? 20.923 17.272 -21.361 1.00 44.19 183 ALA A CA 1
ATOM 1526 C C . ALA A 1 183 ? 20.116 16.706 -22.543 1.00 44.19 183 ALA A C 1
ATOM 1528 O O . ALA A 1 183 ? 20.404 17.012 -23.700 1.00 44.19 183 ALA A O 1
ATOM 1529 N N . HIS A 1 184 ? 19.077 15.912 -22.271 1.00 49.19 184 HIS A N 1
ATOM 1530 C CA . HIS A 1 184 ? 18.100 15.527 -23.289 1.00 49.19 184 HIS A CA 1
ATOM 1531 C C . HIS A 1 184 ? 17.239 16.745 -23.657 1.00 49.19 184 HIS A C 1
ATOM 1533 O O . HIS A 1 184 ? 16.123 16.925 -23.175 1.00 49.19 184 HIS A O 1
ATOM 1539 N N . ARG A 1 185 ? 17.770 17.615 -24.523 1.00 42.03 185 ARG A N 1
ATOM 1540 C CA . ARG A 1 185 ? 16.955 18.552 -25.300 1.00 42.03 185 ARG A CA 1
ATOM 1541 C C . ARG A 1 185 ? 16.229 17.737 -26.366 1.00 42.03 185 ARG A C 1
ATOM 1543 O O . ARG A 1 185 ? 16.791 17.469 -27.423 1.00 42.03 185 ARG A O 1
ATOM 1550 N N . TYR A 1 186 ? 14.983 17.360 -26.098 1.00 45.00 186 TYR A N 1
ATOM 1551 C CA . TYR A 1 186 ? 14.058 17.003 -27.171 1.00 45.00 186 TYR A CA 1
ATOM 1552 C C . TYR A 1 186 ? 13.896 18.243 -28.061 1.00 45.00 186 TYR A C 1
ATOM 1554 O O . TYR A 1 186 ? 13.235 19.207 -27.680 1.00 45.00 186 TYR A O 1
ATOM 1562 N N . LYS A 1 187 ? 14.564 18.266 -29.219 1.00 39.94 187 LYS A N 1
ATOM 1563 C CA . LYS A 1 187 ? 14.219 19.196 -30.295 1.00 39.94 187 LYS A CA 1
ATOM 1564 C C . LYS A 1 187 ? 12.999 18.606 -30.996 1.00 39.94 187 LYS A C 1
ATOM 1566 O O . LYS A 1 187 ? 13.097 17.517 -31.553 1.00 39.94 187 LYS A O 1
ATOM 1571 N N . SER A 1 188 ? 11.862 19.298 -30.944 1.00 42.94 188 SER A N 1
ATOM 1572 C CA . SER A 1 188 ? 10.714 18.982 -31.794 1.00 42.94 188 SER A CA 1
ATOM 1573 C C . SER A 1 188 ? 11.172 18.928 -33.249 1.00 42.94 188 SER A C 1
ATOM 1575 O O . SER A 1 188 ? 11.738 19.897 -33.756 1.00 42.94 188 SER A O 1
ATOM 1577 N N . ILE A 1 189 ? 10.944 17.798 -33.917 1.00 47.9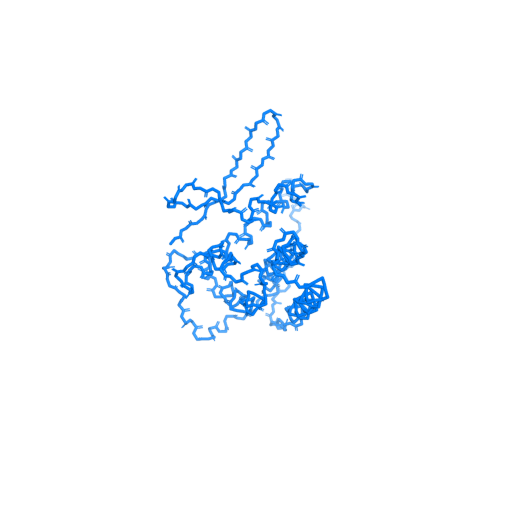4 189 ILE A N 1
ATOM 1578 C CA . ILE A 1 189 ? 11.096 17.700 -35.367 1.00 47.94 189 ILE A CA 1
ATOM 1579 C C . ILE A 1 189 ? 9.858 18.360 -35.971 1.00 47.94 189 ILE A C 1
ATOM 1581 O O . ILE A 1 189 ? 8.848 17.722 -36.241 1.00 47.94 189 ILE A O 1
ATOM 1585 N N . THR A 1 190 ? 9.932 19.673 -36.136 1.00 55.12 190 THR A N 1
ATOM 1586 C CA . THR A 1 190 ? 9.031 20.437 -36.998 1.00 55.12 190 THR A CA 1
ATOM 1587 C C . THR A 1 190 ? 9.887 21.277 -37.922 1.00 55.12 190 THR A C 1
ATOM 1589 O O . THR A 1 190 ? 10.104 22.451 -37.650 1.00 55.12 190 THR A O 1
ATOM 1592 N N . SER A 1 191 ? 10.399 20.661 -38.990 1.00 45.66 191 SER A N 1
ATOM 1593 C CA . SER A 1 191 ? 10.683 21.347 -40.257 1.00 45.66 191 SER A CA 1
ATOM 1594 C C . SER A 1 191 ? 11.246 20.377 -41.299 1.00 45.66 191 SER A C 1
ATOM 1596 O O . SER A 1 191 ? 12.252 19.728 -41.032 1.00 45.66 191 SER A O 1
ATOM 1598 N N . GLN A 1 192 ? 10.644 20.420 -42.493 1.00 41.78 192 GLN A N 1
ATOM 1599 C CA . GLN A 1 192 ? 11.078 19.864 -43.787 1.00 41.78 192 GLN A CA 1
ATOM 1600 C C . GLN A 1 192 ? 10.514 18.492 -44.194 1.00 41.78 192 GLN A C 1
ATOM 1602 O O . GLN A 1 192 ? 11.230 17.515 -44.362 1.00 41.78 192 GLN A O 1
ATOM 1607 N N . GLN A 1 193 ? 9.208 18.477 -44.480 1.00 42.41 193 GLN A N 1
ATOM 1608 C CA . GLN A 1 193 ? 8.752 17.977 -45.779 1.00 42.41 193 GLN A CA 1
ATOM 1609 C C . GLN A 1 193 ? 8.549 19.197 -46.688 1.00 42.41 193 GLN A C 1
ATOM 1611 O O . GLN A 1 193 ? 7.650 20.006 -46.454 1.00 42.41 193 GLN A O 1
ATOM 1616 N N . ARG A 1 194 ? 9.432 19.357 -47.669 1.00 38.31 194 ARG A N 1
ATOM 1617 C CA . ARG A 1 194 ? 9.172 20.015 -48.950 1.00 38.31 194 ARG A CA 1
ATOM 1618 C C . ARG A 1 194 ? 9.934 19.242 -50.007 1.00 38.31 194 ARG A C 1
ATOM 1620 O O . ARG A 1 194 ? 11.082 18.860 -49.694 1.00 38.31 194 ARG A O 1
#

Foldseek 3Di:
DAWDWDWDADPNDIFIFIADPPVRHTDPLRVVCRVPPVSPDDPVVSVLLVLLVRLVQLQVCQVPVDGPSVVCVVVLVQCVVVLVCLVVSLVCLVVVVSVPPDSHRDPPPCPCPFAAPVSLVSSLVSSVSVLVSSLVSLVPRLAPVRDPDDRVVSVVSSVVSVVSSVVSSVVSVPDDGDPPDDPPPPDPPPDDDD

Radius of gyration: 19.09 Å; chains: 1; bounding box: 50×38×73 Å

pLDDT: mean 85.69, std 16.24, range [38.31, 98.56]

Secondary structure (DSSP, 8-state):
--EEEEEEEETTEEEEEEEETTT-PBPHHHHHHIIIIITTS-HHHHHHHHHHHHHHHHHHHHHHSS-HHHHHHHTTT--HHHHHHHHHHHHHHHTTGGG---SS----TT------HHHHHHHHHHHHHHHHHHHHHHHHHSSTTT-SS-HHHHHHHHHHHHHHHHHHHHHHHH----TT--------------